Protein AF-A0A9N9LS53-F1 (afdb_monomer_lite)

Secondary structure (DSSP, 8-state):
--HHHHHHHHHHTTSS---SEEEEEETTEEEEEE--HHHHHHHHT-TTTS-SHHHHHHHHHHHTT--HHHHHHHHTTTT-TT-S-SHHHHHHHHHHHHTSTTHHHHHHHHHHHHHHHHHHHHHHHHHHHHHHHHHHHHHHHHHHEEEEETTSS--PPP-TT--TT-SSPPPSS---EEEEE--PPTT----------------------

Radius of gyration: 31.15 Å; chains: 1; bounding box: 64×54×80 Å

pLDDT: mean 70.72, std 16.08, range [28.3, 90.62]

InterPro domains:
  IPR036396 Cytochrome P450 superfamily [G3DSA:1.10.630.10] (1-126)
  IPR036396 Cytochrome P450 superfamily [G3DSA:1.10.630.10] (127-183)
  IPR053007 Cytochrome P450 monooxygenase involved in secondary metabolism [PTHR47582] (6-125)

Structure (mmCIF, N/CA/C/O backbone):
data_AF-A0A9N9LS53-F1
#
_entry.id   AF-A0A9N9LS53-F1
#
loop_
_atom_site.group_PDB
_atom_site.id
_atom_site.type_symbol
_atom_site.label_atom_id
_atom_site.label_alt_id
_atom_site.label_comp_id
_atom_site.label_asym_id
_atom_site.label_entity_id
_atom_site.label_seq_id
_atom_site.pdbx_PDB_ins_code
_atom_site.Cartn_x
_atom_site.Cartn_y
_atom_site.Cartn_z
_atom_site.occupancy
_atom_site.B_iso_or_equiv
_atom_site.auth_seq_id
_atom_site.auth_comp_id
_atom_site.auth_asym_id
_atom_site.auth_atom_id
_atom_site.pdbx_PDB_model_num
ATOM 1 N N . MET A 1 1 ? -20.752 -2.639 -8.602 1.00 35.50 1 MET A N 1
ATOM 2 C CA . MET A 1 1 ? -21.003 -4.083 -8.352 1.00 35.50 1 MET A CA 1
ATOM 3 C C . MET A 1 1 ? -20.306 -5.050 -9.346 1.00 35.50 1 MET A C 1
ATOM 5 O O . MET A 1 1 ? -20.708 -6.200 -9.441 1.00 35.50 1 MET A O 1
ATOM 9 N N . SER A 1 2 ? -19.230 -4.659 -10.061 1.00 34.84 2 SER A N 1
ATOM 10 C CA . SER A 1 2 ? -18.669 -5.455 -11.187 1.00 34.84 2 SER A CA 1
ATOM 11 C C . SER A 1 2 ? -17.264 -6.057 -10.965 1.00 34.84 2 SER A C 1
ATOM 13 O O . SER A 1 2 ? -16.766 -6.772 -11.836 1.00 34.84 2 SER A O 1
ATOM 15 N N . ILE A 1 3 ? -16.595 -5.786 -9.841 1.00 35.03 3 ILE A N 1
ATOM 16 C CA . ILE A 1 3 ? -15.172 -6.147 -9.667 1.00 35.03 3 ILE A CA 1
ATOM 17 C C . ILE A 1 3 ? -15.011 -7.568 -9.092 1.00 35.03 3 ILE A C 1
ATOM 19 O O . ILE A 1 3 ? -14.117 -8.306 -9.504 1.00 35.03 3 ILE A O 1
ATOM 23 N N . SER A 1 4 ? -15.940 -8.009 -8.234 1.00 31.17 4 SER A N 1
ATOM 24 C CA . SER A 1 4 ? -15.865 -9.322 -7.569 1.00 31.17 4 SER A CA 1
ATOM 25 C C . SER A 1 4 ? -16.103 -10.509 -8.526 1.00 31.17 4 SER A C 1
ATOM 27 O O . SER A 1 4 ? -15.433 -11.536 -8.437 1.00 31.17 4 SER A O 1
ATOM 29 N N . ARG A 1 5 ? -16.967 -10.350 -9.545 1.00 34.25 5 ARG A N 1
ATOM 30 C CA . ARG A 1 5 ? -17.232 -11.411 -10.543 1.00 34.25 5 ARG A CA 1
ATOM 31 C C . ARG A 1 5 ? -16.043 -11.695 -11.475 1.00 34.25 5 ARG A C 1
ATOM 33 O O . ARG A 1 5 ? -15.845 -12.847 -11.847 1.00 34.25 5 ARG A O 1
ATOM 40 N N . LYS A 1 6 ? -15.221 -10.691 -11.817 1.00 39.31 6 LYS A N 1
ATOM 41 C CA . LYS A 1 6 ? -14.055 -10.875 -12.710 1.00 39.31 6 LYS A CA 1
ATOM 42 C C . LYS A 1 6 ? -12.892 -11.598 -12.028 1.00 39.31 6 LYS A C 1
ATOM 44 O O . LYS A 1 6 ? -12.225 -12.407 -12.668 1.00 39.31 6 LYS A O 1
ATOM 49 N N . LYS A 1 7 ? -12.683 -11.359 -10.727 1.00 31.27 7 LYS A N 1
ATOM 50 C CA . LYS A 1 7 ? -11.628 -12.023 -9.940 1.00 31.27 7 LYS A CA 1
ATOM 51 C C . LYS A 1 7 ? -11.857 -13.542 -9.863 1.00 31.27 7 LYS A C 1
ATOM 53 O O . LYS A 1 7 ? -10.919 -14.308 -10.042 1.00 31.27 7 LYS A O 1
ATOM 58 N N . ASN A 1 8 ? -13.117 -13.968 -9.736 1.00 29.14 8 ASN A N 1
ATOM 59 C CA . ASN A 1 8 ? -13.493 -15.387 -9.686 1.00 29.14 8 ASN A CA 1
ATOM 60 C C . ASN A 1 8 ? -13.437 -16.115 -11.043 1.00 29.14 8 ASN A C 1
ATOM 62 O O . ASN A 1 8 ? -13.317 -17.337 -11.068 1.00 29.14 8 ASN A O 1
ATOM 66 N N . GLN A 1 9 ? -13.494 -15.402 -12.173 1.00 42.66 9 GLN A N 1
ATOM 67 C CA . GLN A 1 9 ? -13.427 -16.024 -13.504 1.00 42.66 9 GLN A CA 1
ATOM 68 C C . GLN A 1 9 ? -11.995 -16.422 -13.897 1.00 42.66 9 GLN A C 1
ATOM 70 O O . GLN A 1 9 ? -11.789 -17.458 -14.530 1.00 42.66 9 GLN A O 1
ATOM 75 N N . LEU A 1 10 ? -11.002 -15.629 -13.481 1.00 45.81 10 LEU A N 1
ATOM 76 C CA . LEU A 1 10 ? -9.586 -15.928 -13.714 1.00 45.81 10 LEU A CA 1
ATOM 77 C C . LEU A 1 10 ? -9.121 -17.142 -12.898 1.00 45.81 10 LEU A C 1
ATOM 79 O O . LEU A 1 10 ? -8.404 -17.984 -13.426 1.00 45.81 10 LEU A O 1
ATOM 83 N N . ILE A 1 11 ? -9.591 -17.273 -11.652 1.00 44.09 11 ILE A N 1
ATOM 84 C CA . ILE A 1 11 ? -9.227 -18.386 -10.761 1.00 44.09 11 ILE A CA 1
ATOM 85 C C . ILE A 1 11 ? -9.851 -19.706 -11.250 1.00 44.09 11 ILE A C 1
ATOM 87 O O . ILE A 1 11 ? -9.151 -20.704 -11.380 1.00 44.09 11 ILE A O 1
ATOM 91 N N . ARG A 1 12 ? -11.134 -19.703 -11.646 1.00 41.84 12 ARG A N 1
ATOM 92 C CA . ARG A 1 12 ? -11.830 -20.910 -12.146 1.00 41.84 12 ARG A CA 1
ATOM 93 C C . ARG A 1 12 ? -11.322 -21.436 -13.492 1.00 41.84 12 ARG A C 1
ATOM 95 O O . ARG A 1 12 ? -11.545 -22.595 -13.819 1.00 41.84 12 ARG A O 1
ATOM 102 N N . SER A 1 13 ? -10.643 -20.605 -14.282 1.00 47.94 13 SER A N 1
ATOM 103 C CA . SER A 1 13 ? -10.064 -21.036 -15.564 1.00 47.94 13 SER A CA 1
ATOM 104 C C . SER A 1 13 ? -8.748 -21.808 -15.387 1.00 47.94 13 SER A C 1
ATOM 106 O O . SER A 1 13 ? -8.296 -22.447 -16.329 1.00 47.94 13 SER A O 1
ATOM 108 N N . SER A 1 14 ? -8.147 -21.768 -14.191 1.00 48.00 14 SER A N 1
ATOM 109 C CA . SER A 1 14 ? -6.893 -22.460 -13.864 1.00 48.00 14 SER A CA 1
ATOM 110 C C . SER A 1 14 ? -7.083 -23.930 -13.469 1.00 48.00 14 SER A C 1
ATOM 112 O O . SER A 1 14 ? -6.113 -24.682 -13.478 1.00 48.00 14 SER A O 1
ATOM 114 N N . GLU A 1 15 ? -8.299 -24.349 -13.107 1.00 49.97 15 GLU A N 1
ATOM 115 C CA . GLU A 1 15 ? -8.590 -25.717 -12.639 1.00 49.97 15 GLU A CA 1
ATOM 116 C C . GLU A 1 15 ? -8.798 -26.720 -13.785 1.00 49.97 15 GLU A C 1
ATOM 118 O O . GLU A 1 15 ? -8.735 -27.930 -13.579 1.00 49.97 15 GLU A O 1
ATOM 123 N N . LYS A 1 16 ? -9.013 -26.244 -15.016 1.00 55.25 16 LYS A N 1
ATOM 124 C CA . LYS A 1 16 ? -9.133 -27.096 -16.204 1.00 55.25 16 LYS A CA 1
ATOM 125 C C . LYS A 1 16 ? -7.813 -27.063 -16.962 1.00 55.25 16 LYS A C 1
ATOM 127 O O . LYS A 1 16 ? -7.564 -26.081 -17.641 1.00 55.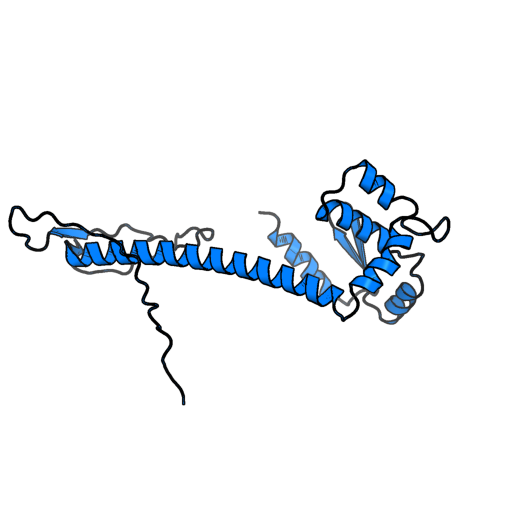25 16 LYS A O 1
ATOM 132 N N . ALA A 1 17 ? -7.005 -28.115 -16.799 1.00 57.62 17 ALA A N 1
ATOM 133 C CA . ALA A 1 17 ? -5.750 -28.422 -17.502 1.00 57.62 17 ALA A CA 1
ATOM 134 C C . ALA A 1 17 ? -4.879 -27.193 -17.872 1.00 57.62 17 ALA A C 1
ATOM 136 O O . ALA A 1 17 ? -5.198 -26.492 -18.833 1.00 57.62 17 ALA A O 1
ATOM 137 N N . PRO A 1 18 ? -3.751 -26.932 -17.180 1.00 62.75 18 PRO A N 1
ATOM 138 C CA . PRO A 1 18 ? -2.924 -25.762 -17.461 1.00 62.75 18 PRO A CA 1
ATOM 139 C C . PRO A 1 18 ? -2.457 -25.777 -18.921 1.00 62.75 18 PRO A C 1
ATOM 141 O O . PRO A 1 18 ? -1.620 -26.588 -19.319 1.00 62.75 18 PRO A O 1
ATOM 144 N N . LEU A 1 19 ? -3.022 -24.878 -19.731 1.00 72.94 19 LEU A N 1
ATOM 145 C CA . LEU A 1 19 ? -2.601 -24.705 -21.115 1.00 72.94 19 LEU A CA 1
ATOM 146 C C . LEU A 1 19 ? -1.116 -24.302 -21.132 1.00 72.94 19 LEU A C 1
ATOM 148 O O . LEU A 1 19 ? -0.692 -23.510 -20.280 1.00 72.94 19 LEU A O 1
ATOM 152 N N . PRO A 1 20 ? -0.319 -24.793 -22.101 1.00 79.31 20 PRO A N 1
ATOM 153 C CA . PRO A 1 20 ? 1.106 -24.470 -22.193 1.00 79.31 20 PRO A CA 1
ATOM 154 C C . PRO A 1 20 ? 1.391 -22.961 -22.220 1.00 79.31 20 PRO A C 1
ATOM 156 O O . PRO A 1 20 ? 2.399 -22.517 -21.663 1.00 79.31 20 PRO A O 1
ATOM 159 N N . ILE A 1 21 ? 0.487 -22.180 -22.827 1.00 81.81 21 ILE A N 1
ATOM 160 C CA . ILE A 1 21 ? 0.451 -20.715 -22.797 1.00 81.81 21 ILE A CA 1
ATOM 161 C C . ILE A 1 21 ? -1.000 -20.263 -22.584 1.00 81.81 21 ILE A C 1
ATOM 163 O O . ILE A 1 21 ? -1.893 -20.675 -23.322 1.00 81.81 21 ILE A O 1
ATOM 167 N N . SER A 1 22 ? -1.220 -19.369 -21.623 1.00 79.31 22 SER A N 1
ATOM 168 C CA . SER A 1 22 ? -2.513 -18.744 -21.325 1.00 79.31 22 SER A CA 1
ATOM 169 C C . SER A 1 22 ? -2.445 -17.233 -21.543 1.00 79.31 22 SER A C 1
ATOM 171 O O . SER A 1 22 ? -1.449 -16.603 -21.205 1.00 79.31 22 SER A O 1
ATOM 173 N N . THR A 1 23 ? -3.508 -16.613 -22.062 1.00 78.75 23 THR A N 1
ATOM 174 C CA . THR A 1 23 ? -3.546 -15.155 -22.288 1.00 78.75 23 THR A CA 1
ATOM 175 C C . THR A 1 23 ? -4.392 -14.454 -21.230 1.00 78.75 23 THR A C 1
ATOM 177 O O . THR A 1 23 ? -5.618 -14.573 -21.212 1.00 78.75 23 THR A O 1
ATOM 180 N N . LEU A 1 24 ? -3.748 -13.655 -20.386 1.00 71.50 24 LEU A N 1
ATOM 181 C CA . LEU A 1 2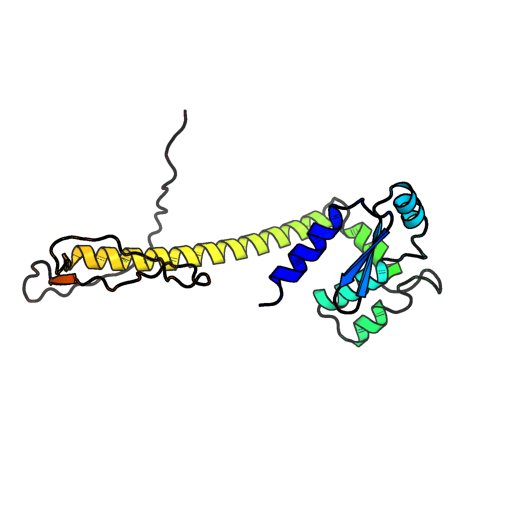4 ? -4.387 -12.753 -19.440 1.00 71.50 24 LEU A CA 1
ATOM 182 C C . LEU A 1 24 ? -4.642 -11.391 -20.101 1.00 71.50 24 LEU A C 1
ATOM 184 O O . LEU A 1 24 ? -3.722 -10.695 -20.527 1.00 71.50 24 LEU A O 1
ATOM 188 N N . HIS A 1 25 ? -5.908 -10.990 -20.161 1.00 66.94 25 HIS A N 1
ATOM 189 C CA . HIS A 1 25 ? -6.302 -9.682 -20.676 1.00 66.94 25 HIS A CA 1
ATOM 190 C C . HIS A 1 25 ? -6.358 -8.668 -19.528 1.00 66.94 25 HIS A C 1
ATOM 192 O O . HIS A 1 25 ? -7.166 -8.799 -18.610 1.00 66.94 25 HIS A O 1
ATOM 198 N N . ILE A 1 26 ? -5.506 -7.648 -19.594 1.00 63.06 26 ILE A N 1
ATOM 199 C CA . ILE A 1 26 ? -5.473 -6.498 -18.681 1.00 63.06 26 ILE A CA 1
ATOM 200 C C . ILE A 1 26 ? -5.954 -5.274 -19.488 1.00 63.06 26 ILE A C 1
ATOM 202 O O . ILE A 1 26 ? -5.754 -5.253 -20.703 1.00 63.06 26 ILE A O 1
ATOM 206 N N . PRO A 1 27 ? -6.609 -4.251 -18.902 1.00 59.91 27 PRO A N 1
ATOM 207 C CA . PRO A 1 27 ? -7.031 -3.071 -19.661 1.00 59.91 27 PRO A CA 1
ATOM 208 C C . PRO A 1 27 ? -5.908 -2.496 -20.546 1.00 59.91 27 PRO A C 1
ATOM 210 O O . PRO A 1 27 ? -4.853 -2.096 -20.057 1.00 59.91 27 PRO A O 1
ATOM 213 N N . GLY A 1 28 ? -6.125 -2.514 -21.866 1.00 61.53 28 GLY A N 1
ATOM 214 C CA . GLY A 1 28 ? -5.181 -2.028 -22.879 1.00 61.53 28 GLY A CA 1
ATOM 215 C C . GLY A 1 28 ? -3.989 -2.941 -23.209 1.00 61.53 28 GLY A C 1
ATOM 216 O O . GLY A 1 28 ? -3.153 -2.538 -24.016 1.00 61.53 28 GLY A O 1
ATOM 217 N N . LYS A 1 29 ? -3.862 -4.142 -22.616 1.00 54.00 29 LYS A N 1
ATOM 218 C CA . LYS A 1 29 ? -2.727 -5.058 -22.855 1.00 54.00 29 LYS A CA 1
ATOM 219 C C . LYS A 1 29 ? -3.106 -6.542 -22.768 1.00 54.00 29 LYS A C 1
ATOM 221 O O . LYS A 1 29 ? -3.972 -6.944 -21.997 1.00 54.00 29 LYS A O 1
ATOM 226 N N . LYS A 1 30 ? -2.383 -7.380 -23.511 1.00 68.50 30 LYS A N 1
ATOM 227 C CA . LYS A 1 30 ? -2.410 -8.843 -23.365 1.00 68.50 30 LYS A CA 1
ATOM 228 C C . LYS A 1 30 ? -1.115 -9.294 -22.696 1.00 68.50 30 LYS A C 1
ATOM 230 O O . LYS A 1 30 ? -0.039 -8.878 -23.116 1.00 68.50 30 LYS A O 1
ATOM 235 N N . VAL A 1 31 ? -1.223 -10.109 -21.656 1.00 71.06 31 VAL A N 1
ATOM 236 C CA . VAL A 1 31 ? -0.099 -10.745 -20.961 1.00 71.06 31 VAL A CA 1
ATOM 237 C C . VAL A 1 31 ? -0.176 -12.240 -21.236 1.00 71.06 31 VAL A C 1
ATOM 239 O O . VAL A 1 31 ? -1.208 -12.852 -20.986 1.00 71.06 31 VAL A O 1
ATOM 242 N N . TYR A 1 32 ? 0.896 -12.830 -21.753 1.00 79.44 32 TYR A N 1
ATOM 243 C CA . TYR A 1 32 ? 0.972 -14.270 -21.997 1.00 79.44 32 TYR A CA 1
ATOM 244 C C . TYR A 1 32 ? 1.673 -14.943 -20.813 1.00 79.44 32 TYR A C 1
ATOM 246 O O . TYR A 1 32 ? 2.796 -14.586 -20.470 1.00 79.44 32 TYR A O 1
ATOM 254 N N . VAL A 1 33 ? 0.996 -15.892 -20.173 1.00 79.31 33 VAL A N 1
ATOM 255 C CA . VAL A 1 33 ? 1.493 -16.695 -19.052 1.00 79.31 33 VAL A CA 1
ATOM 256 C C . VAL A 1 33 ? 1.920 -18.048 -19.603 1.00 79.31 33 VAL A C 1
ATOM 258 O O . VAL A 1 33 ? 1.094 -18.782 -20.139 1.00 79.31 33 VAL A O 1
ATOM 261 N N . VAL A 1 34 ? 3.208 -18.369 -19.504 1.00 81.06 34 VAL A N 1
ATOM 262 C CA . VAL A 1 34 ? 3.778 -19.624 -20.009 1.00 81.06 34 VAL A CA 1
ATOM 263 C C . VAL A 1 34 ? 3.896 -20.609 -18.849 1.00 81.06 34 VAL A C 1
ATOM 265 O O . VAL A 1 34 ? 4.656 -20.360 -17.919 1.00 81.06 34 VAL A O 1
ATOM 268 N N . ASN A 1 35 ? 3.157 -21.718 -18.909 1.00 80.56 35 ASN A N 1
ATOM 269 C CA . ASN A 1 35 ? 3.099 -22.717 -17.831 1.00 80.56 35 ASN A CA 1
ATOM 270 C C . ASN A 1 35 ? 3.878 -24.005 -18.152 1.00 80.56 35 ASN A C 1
ATOM 272 O O . ASN A 1 35 ? 4.039 -24.860 -17.287 1.00 80.56 35 ASN A O 1
ATOM 276 N N . SER A 1 36 ? 4.362 -24.168 -19.390 1.00 83.62 36 SER A N 1
ATOM 277 C CA . SER A 1 36 ? 5.132 -25.349 -19.805 1.00 83.62 36 SER A CA 1
ATOM 278 C C . SER A 1 36 ? 6.643 -25.153 -19.592 1.00 83.62 36 SER A C 1
ATOM 280 O O . SER A 1 36 ? 7.207 -24.225 -20.179 1.00 83.62 36 SER A O 1
ATOM 282 N N . PRO A 1 37 ? 7.340 -26.044 -18.855 1.00 81.62 37 PRO A N 1
ATOM 283 C CA . PRO A 1 37 ? 8.788 -25.957 -18.633 1.00 81.62 37 PRO A CA 1
ATOM 284 C C . PRO A 1 37 ? 9.624 -25.864 -19.917 1.00 81.62 37 PRO A C 1
ATOM 286 O O . PRO A 1 37 ? 10.602 -25.119 -19.970 1.00 81.62 37 PRO A O 1
ATOM 289 N N . HIS A 1 38 ? 9.233 -26.578 -20.976 1.00 80.00 38 HIS A N 1
ATOM 290 C CA . HIS A 1 38 ? 9.960 -26.575 -22.250 1.00 80.00 38 HIS A CA 1
ATOM 291 C C . HIS A 1 38 ? 9.804 -25.238 -22.990 1.00 80.00 38 HIS A C 1
ATOM 293 O O . HIS A 1 38 ? 10.761 -24.734 -23.577 1.00 80.00 38 HIS A O 1
ATOM 299 N N . LEU A 1 39 ? 8.624 -24.614 -22.895 1.00 83.44 39 LEU A N 1
ATOM 300 C CA . LEU A 1 39 ? 8.374 -23.285 -23.456 1.00 83.44 39 LEU A CA 1
ATOM 301 C C . LEU A 1 39 ? 9.020 -22.174 -22.626 1.00 83.44 39 LEU A C 1
ATOM 303 O O . LEU A 1 39 ? 9.531 -21.223 -23.207 1.00 83.44 39 LEU A O 1
ATOM 307 N N . ILE A 1 40 ? 9.058 -22.299 -21.295 1.00 80.69 40 ILE A N 1
ATOM 308 C CA . ILE A 1 40 ? 9.749 -21.341 -20.416 1.00 80.69 40 ILE A CA 1
ATOM 309 C C . ILE A 1 40 ? 11.223 -21.236 -20.819 1.00 80.69 40 ILE A C 1
ATOM 311 O O . ILE A 1 40 ? 11.722 -20.131 -21.025 1.00 80.69 40 ILE A O 1
ATOM 315 N N . GLN A 1 41 ? 11.903 -22.371 -21.012 1.00 80.88 41 GLN A N 1
ATOM 316 C CA . GLN A 1 41 ? 13.300 -22.370 -21.450 1.00 80.88 41 GLN A CA 1
ATOM 317 C C . GLN A 1 41 ? 13.475 -21.781 -22.856 1.00 80.88 41 GLN A C 1
ATOM 319 O O . GLN A 1 41 ? 14.430 -21.042 -23.093 1.00 80.88 41 GLN A O 1
ATOM 324 N N . ALA A 1 42 ? 12.567 -22.080 -23.790 1.00 82.06 42 ALA A N 1
ATOM 325 C CA . ALA A 1 42 ? 12.609 -21.520 -25.142 1.00 82.06 42 ALA A CA 1
ATOM 326 C C . ALA A 1 42 ? 12.424 -19.991 -25.141 1.00 82.06 42 ALA A C 1
ATOM 328 O O . ALA A 1 42 ? 13.168 -19.277 -25.811 1.00 82.06 42 ALA A O 1
ATOM 329 N N . VAL A 1 43 ? 11.487 -19.487 -24.333 1.00 79.44 43 VAL A N 1
ATOM 330 C CA . VAL A 1 43 ? 11.209 -18.056 -24.151 1.00 79.44 43 VAL A CA 1
ATOM 331 C C . VAL A 1 43 ? 12.386 -17.337 -23.490 1.00 79.44 43 VAL A C 1
ATOM 333 O O . VAL A 1 43 ? 12.826 -16.300 -23.982 1.00 79.44 43 VA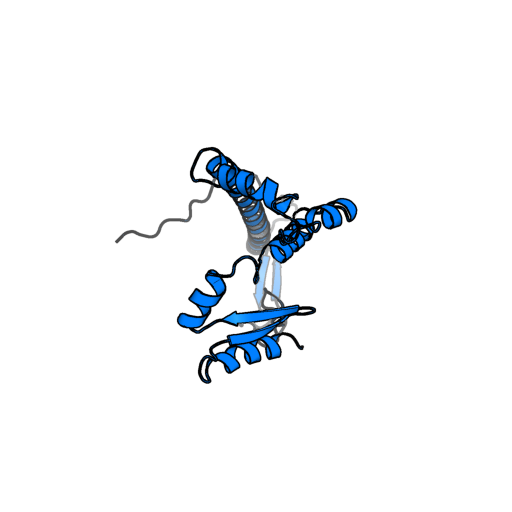L A O 1
ATOM 336 N N . GLN A 1 44 ? 12.952 -17.903 -22.421 1.00 74.81 44 GLN A N 1
ATOM 337 C CA . GLN A 1 44 ? 14.104 -17.320 -21.722 1.00 74.81 44 GLN A CA 1
ATOM 338 C C . GLN A 1 44 ? 15.349 -17.207 -22.612 1.00 74.81 44 GLN A C 1
ATOM 340 O O . GLN A 1 44 ? 16.126 -16.266 -22.462 1.00 74.81 44 GLN A O 1
ATOM 345 N N . LYS A 1 45 ? 15.529 -18.129 -23.566 1.00 78.44 45 LYS A N 1
ATOM 346 C CA . LYS A 1 45 ? 16.635 -18.101 -24.538 1.00 78.44 45 LYS A CA 1
ATOM 347 C C . LYS A 1 45 ? 16.480 -17.023 -25.619 1.00 78.44 45 LYS A C 1
ATOM 349 O O . LYS A 1 45 ? 17.434 -16.781 -26.356 1.00 78.44 45 LYS A O 1
ATOM 354 N N . GLN A 1 46 ? 15.331 -16.347 -25.709 1.00 72.62 46 GLN A N 1
ATOM 355 C CA . GLN A 1 46 ? 15.067 -15.286 -26.690 1.00 72.62 46 GLN A CA 1
ATOM 356 C C . GLN A 1 46 ? 14.802 -13.907 -26.043 1.00 72.62 46 GLN A C 1
ATOM 358 O O . GLN A 1 46 ? 13.791 -13.261 -26.337 1.00 72.62 46 GLN A O 1
ATOM 363 N N . PRO A 1 47 ? 15.725 -13.374 -25.218 1.00 63.00 47 PRO A N 1
ATOM 364 C CA . PRO A 1 47 ? 15.507 -12.130 -24.468 1.00 63.00 47 PRO A CA 1
ATOM 365 C C . PRO A 1 47 ? 15.379 -10.880 -25.356 1.00 63.00 47 PRO A C 1
ATOM 367 O O . PRO A 1 47 ? 14.870 -9.855 -24.913 1.00 63.00 47 PRO A O 1
ATOM 370 N N . LYS A 1 48 ? 15.836 -10.951 -26.615 1.00 62.91 48 LYS A N 1
ATOM 371 C CA . LYS A 1 48 ? 15.702 -9.864 -27.600 1.00 62.91 48 LYS A CA 1
ATOM 372 C C . LYS A 1 48 ? 14.330 -9.844 -28.283 1.00 62.91 48 LYS A C 1
ATOM 374 O O . LYS A 1 48 ? 13.848 -8.771 -28.624 1.00 62.91 48 LYS A O 1
ATOM 379 N N . ALA A 1 49 ? 13.703 -11.009 -28.467 1.00 61.75 49 ALA A N 1
ATOM 380 C CA . ALA A 1 49 ? 12.366 -11.119 -29.056 1.00 61.75 49 ALA A CA 1
ATOM 381 C C . ALA A 1 49 ? 11.261 -10.841 -28.019 1.00 61.75 49 ALA A C 1
ATOM 383 O O . ALA A 1 49 ? 10.205 -10.314 -28.357 1.00 61.75 49 ALA A O 1
ATOM 384 N N . LEU A 1 50 ? 11.523 -11.158 -26.746 1.00 62.50 50 LEU A N 1
ATOM 385 C CA . LEU A 1 50 ? 10.615 -10.982 -25.609 1.00 62.50 50 LEU A CA 1
ATOM 386 C C . LEU A 1 50 ? 11.272 -10.065 -24.563 1.00 62.50 50 LEU A C 1
ATOM 388 O O . LEU A 1 50 ? 11.678 -10.498 -23.487 1.00 62.50 50 LEU A O 1
ATOM 392 N N . SER A 1 51 ? 11.432 -8.787 -24.915 1.00 62.81 51 SER A N 1
ATOM 393 C CA . SER A 1 51 ? 12.078 -7.783 -24.061 1.00 62.81 51 SER A CA 1
ATOM 394 C C . SER A 1 51 ? 11.125 -7.252 -22.984 1.00 62.81 51 SER A C 1
ATOM 396 O O . SER A 1 51 ? 10.034 -6.764 -23.283 1.00 62.81 51 SER A O 1
ATOM 398 N N . PHE A 1 52 ? 11.564 -7.277 -21.724 1.00 69.06 52 PHE A N 1
ATOM 399 C CA . PHE A 1 52 ? 10.860 -6.656 -20.592 1.00 69.06 52 PHE A CA 1
ATOM 400 C C . PHE A 1 52 ? 11.112 -5.143 -20.480 1.00 69.06 52 PHE A C 1
ATOM 402 O O . PHE A 1 52 ? 10.363 -4.433 -19.805 1.00 69.06 52 PHE A O 1
ATOM 409 N N . ARG A 1 53 ? 12.109 -4.621 -21.206 1.00 72.31 53 ARG A N 1
ATOM 410 C CA . ARG A 1 53 ? 12.554 -3.223 -21.118 1.00 72.31 53 ARG A CA 1
ATOM 411 C C . ARG A 1 53 ? 11.451 -2.193 -21.419 1.00 72.31 53 ARG A C 1
ATOM 413 O O . ARG A 1 53 ? 11.382 -1.201 -20.701 1.00 72.31 53 ARG A O 1
ATOM 420 N N . PRO A 1 54 ? 10.530 -2.388 -22.390 1.00 75.62 54 PRO A N 1
ATOM 421 C CA . PRO A 1 54 ? 9.426 -1.446 -22.615 1.00 75.62 54 PRO A CA 1
ATOM 422 C C . PRO A 1 54 ? 8.437 -1.369 -21.450 1.00 75.62 54 PRO A C 1
ATOM 424 O O . PRO A 1 54 ? 7.779 -0.346 -21.253 1.00 75.62 54 PRO A O 1
ATOM 427 N N . ILE A 1 55 ? 8.279 -2.462 -20.699 1.00 78.00 55 ILE A N 1
ATOM 428 C CA . ILE A 1 55 ? 7.417 -2.496 -19.514 1.00 78.00 55 ILE A CA 1
ATOM 429 C C . ILE A 1 55 ? 8.105 -1.740 -18.381 1.00 78.00 55 ILE A C 1
ATOM 431 O O . ILE A 1 55 ? 7.480 -0.858 -17.794 1.00 78.00 55 ILE A O 1
ATOM 435 N N . GLU A 1 56 ? 9.384 -2.029 -18.138 1.00 72.00 56 GLU A N 1
ATOM 436 C CA . GLU A 1 56 ? 10.221 -1.321 -17.164 1.00 72.00 56 GLU A CA 1
ATOM 437 C C . GLU A 1 56 ? 10.247 0.187 -17.449 1.00 72.00 56 GLU A C 1
ATOM 439 O O . GLU A 1 56 ? 9.896 0.973 -16.577 1.00 72.00 56 GLU A O 1
ATOM 444 N N . ALA A 1 57 ? 10.509 0.596 -18.694 1.00 77.19 57 ALA A N 1
ATOM 445 C CA . ALA A 1 57 ? 10.483 1.991 -19.136 1.00 77.19 57 ALA A CA 1
ATOM 446 C C . ALA A 1 57 ? 9.143 2.692 -18.850 1.00 77.19 57 ALA A C 1
ATOM 448 O O . ALA A 1 57 ? 9.106 3.828 -18.368 1.00 77.19 57 ALA A O 1
ATOM 449 N N . LYS A 1 58 ? 8.019 2.009 -19.117 1.00 76.81 58 LYS A N 1
ATOM 450 C CA . LYS A 1 58 ? 6.674 2.523 -18.806 1.00 76.81 58 LYS A CA 1
ATOM 451 C C . LYS A 1 58 ? 6.461 2.684 -17.304 1.00 76.81 58 LYS A C 1
ATOM 453 O O . LYS A 1 58 ? 5.889 3.689 -16.887 1.00 76.81 58 LYS A O 1
ATOM 458 N N . LEU A 1 59 ? 6.899 1.709 -16.509 1.00 76.56 59 LEU A N 1
ATOM 459 C CA . LEU A 1 59 ? 6.786 1.753 -15.053 1.00 76.56 59 LEU A C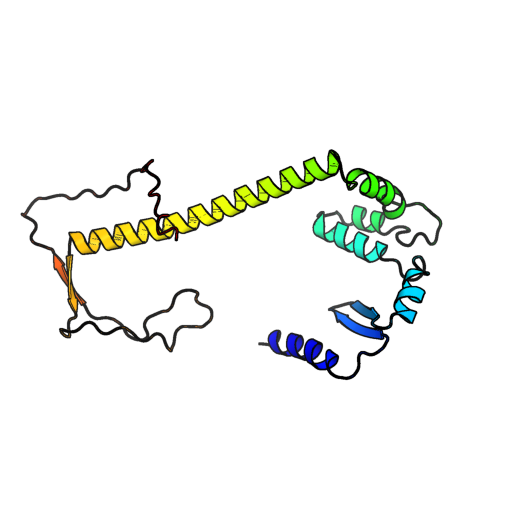A 1
ATOM 460 C C . LEU A 1 59 ? 7.652 2.864 -14.461 1.00 76.56 59 LEU A C 1
ATOM 462 O O . LEU A 1 59 ? 7.142 3.637 -13.658 1.00 76.56 59 LEU A O 1
ATOM 466 N N . SER A 1 60 ? 8.897 3.025 -14.910 1.00 74.19 60 SER A N 1
ATOM 467 C CA . SER A 1 60 ? 9.765 4.134 -14.497 1.00 74.19 60 SER A CA 1
ATOM 468 C C . SER A 1 60 ? 9.112 5.491 -14.766 1.00 74.19 60 SER A C 1
ATOM 470 O O . SER A 1 60 ? 9.124 6.365 -13.905 1.00 74.19 60 SER A O 1
ATOM 472 N N . GLY A 1 61 ? 8.452 5.660 -15.916 1.00 75.44 61 GLY A N 1
ATOM 473 C CA . GLY A 1 61 ? 7.707 6.883 -16.226 1.00 75.44 61 GLY A CA 1
ATOM 474 C C . GLY A 1 61 ? 6.532 7.175 -15.286 1.00 75.44 61 GLY A C 1
ATOM 475 O O . GLY A 1 61 ? 6.225 8.348 -15.051 1.00 75.44 61 GLY A O 1
ATOM 476 N N . ALA A 1 62 ? 5.878 6.135 -14.766 1.00 72.50 62 ALA A N 1
ATOM 477 C CA . ALA A 1 62 ? 4.744 6.254 -13.854 1.00 72.50 62 ALA A CA 1
ATOM 478 C C . ALA A 1 62 ? 5.187 6.454 -12.397 1.00 72.50 62 ALA A C 1
ATOM 480 O O . ALA A 1 62 ? 4.663 7.331 -11.720 1.00 72.50 62 ALA A O 1
ATOM 481 N N . VAL A 1 63 ? 6.165 5.670 -11.935 1.00 74.00 63 VAL A N 1
ATOM 482 C CA . VAL A 1 63 ? 6.648 5.677 -10.546 1.00 74.00 63 VAL A CA 1
ATOM 483 C C . VAL A 1 63 ? 7.508 6.904 -10.261 1.00 74.00 63 VAL A C 1
ATOM 485 O O . VAL A 1 63 ? 7.359 7.525 -9.216 1.00 74.00 63 VAL A O 1
ATOM 488 N N . CYS A 1 64 ? 8.384 7.290 -11.190 1.00 76.56 64 CYS A N 1
ATOM 489 C CA . CYS A 1 64 ? 9.329 8.387 -10.976 1.00 76.56 64 CYS A CA 1
ATOM 490 C C . CYS A 1 64 ? 8.777 9.764 -11.390 1.00 76.56 64 CYS A C 1
ATOM 492 O O . CYS A 1 64 ? 9.527 10.734 -11.387 1.00 76.56 64 CYS A O 1
ATOM 494 N N . GLY A 1 65 ? 7.501 9.866 -11.792 1.00 78.62 65 GLY A N 1
ATOM 495 C CA . GLY A 1 65 ? 6.878 11.149 -12.149 1.00 78.62 65 GLY A CA 1
ATOM 496 C C . GLY A 1 65 ? 7.520 11.858 -13.350 1.00 78.62 65 GLY A C 1
ATOM 497 O O . GLY A 1 65 ? 7.593 13.083 -13.385 1.00 78.62 65 GLY A O 1
ATOM 498 N N . LEU A 1 66 ? 8.023 11.104 -14.331 1.00 81.38 66 LEU A N 1
ATOM 499 C CA . LEU A 1 66 ? 8.813 11.670 -15.429 1.00 81.38 66 LEU A CA 1
ATOM 500 C C . LEU A 1 66 ? 7.973 12.538 -16.378 1.00 81.38 66 LEU A C 1
ATOM 502 O O . LEU A 1 66 ? 6.842 12.180 -16.719 1.00 81.38 66 LEU A O 1
ATOM 506 N N . SER A 1 67 ? 8.566 13.631 -16.872 1.00 87.38 67 SER A N 1
ATOM 507 C CA . SER A 1 67 ? 7.970 14.479 -17.914 1.00 87.38 67 SER A CA 1
ATOM 508 C C . SER A 1 67 ? 7.775 13.712 -19.226 1.00 87.38 67 SER A C 1
ATOM 510 O O . SER A 1 67 ? 8.451 12.713 -19.483 1.00 87.38 67 SER A O 1
ATOM 512 N N . GLN A 1 68 ? 6.882 14.192 -20.098 1.00 84.88 68 GLN A N 1
ATOM 513 C CA . GLN A 1 68 ? 6.621 13.531 -21.382 1.00 84.88 68 GLN A CA 1
ATOM 514 C C . GLN A 1 68 ? 7.897 13.404 -22.231 1.00 84.88 68 GLN A C 1
ATOM 516 O O . GLN A 1 68 ? 8.215 12.316 -22.700 1.00 84.88 68 GLN A O 1
ATOM 521 N N . LYS A 1 69 ? 8.706 14.471 -22.292 1.00 88.25 69 LYS A N 1
ATOM 522 C CA . LYS A 1 69 ? 10.006 14.475 -22.982 1.00 88.25 69 LYS A CA 1
ATOM 523 C C . LYS A 1 69 ? 10.967 13.408 -22.437 1.00 88.25 69 LYS A C 1
ATOM 525 O O . LYS A 1 69 ? 11.666 12.762 -23.211 1.00 88.25 69 LYS A O 1
ATOM 530 N N . ALA A 1 70 ? 11.000 13.204 -21.118 1.00 83.62 70 ALA A N 1
ATOM 531 C CA . ALA A 1 70 ? 11.835 12.176 -20.494 1.00 83.62 70 ALA A CA 1
ATOM 532 C C . ALA A 1 70 ? 11.320 10.755 -20.783 1.00 83.62 70 ALA A C 1
ATOM 534 O O . ALA A 1 70 ? 12.117 9.848 -21.017 1.00 83.62 70 ALA A O 1
ATOM 535 N N . ARG A 1 71 ? 9.997 10.556 -20.826 1.00 85.12 71 ARG A N 1
ATOM 536 C CA . ARG A 1 71 ? 9.380 9.269 -21.193 1.00 85.12 71 ARG A CA 1
ATOM 537 C C . ARG A 1 71 ? 9.695 8.877 -22.633 1.00 85.12 71 ARG A C 1
ATOM 539 O O . ARG A 1 71 ? 10.063 7.729 -22.877 1.00 85.12 71 ARG A O 1
ATOM 546 N N . ASP A 1 72 ? 9.596 9.827 -23.557 1.00 88.25 72 ASP A N 1
ATOM 547 C CA . ASP A 1 72 ? 9.888 9.597 -24.974 1.00 88.25 72 ASP A CA 1
ATOM 548 C C . ASP A 1 72 ? 11.370 9.238 -25.175 1.00 88.25 72 ASP A C 1
ATOM 550 O O . ASP A 1 72 ? 11.702 8.338 -25.947 1.00 88.25 72 ASP A O 1
ATOM 554 N N . LEU A 1 73 ? 12.263 9.876 -24.409 1.00 85.94 73 LEU A N 1
ATOM 555 C CA . LEU A 1 73 ? 13.694 9.583 -24.437 1.00 85.94 73 LEU A CA 1
ATOM 556 C C . LEU A 1 73 ? 14.025 8.189 -23.878 1.00 85.94 73 LEU A C 1
ATOM 558 O O . LEU A 1 73 ? 14.827 7.477 -24.476 1.00 85.94 73 LEU A O 1
ATOM 562 N N . ILE A 1 74 ? 13.393 7.772 -22.775 1.00 85.25 74 ILE A N 1
ATOM 563 C CA . ILE A 1 74 ? 13.582 6.428 -22.195 1.00 85.25 74 ILE A CA 1
ATOM 564 C C . ILE A 1 74 ? 13.057 5.335 -23.134 1.00 85.25 74 ILE A C 1
ATOM 566 O O . ILE A 1 74 ? 13.609 4.238 -23.176 1.00 85.25 74 ILE A O 1
ATOM 570 N N . MET A 1 75 ? 12.009 5.624 -23.907 1.00 85.50 75 MET A N 1
ATOM 571 C CA . MET A 1 75 ? 11.464 4.685 -24.890 1.00 85.50 75 MET A CA 1
ATOM 572 C C . MET A 1 75 ? 12.312 4.551 -26.159 1.00 85.50 75 MET A C 1
ATOM 574 O O . MET A 1 75 ? 12.148 3.580 -26.904 1.00 85.50 75 MET A O 1
ATOM 578 N N . LYS A 1 76 ? 13.232 5.484 -26.417 1.00 88.25 76 LYS A N 1
ATOM 579 C CA . LYS A 1 76 ? 14.092 5.454 -27.602 1.00 88.25 76 LYS A CA 1
ATOM 580 C C . LYS A 1 76 ? 15.046 4.255 -27.548 1.00 88.25 76 LYS A C 1
ATOM 582 O O . LYS A 1 76 ? 15.799 4.102 -26.592 1.00 88.25 76 LYS A O 1
ATOM 587 N N . ASN A 1 77 ? 15.005 3.409 -28.583 1.00 85.06 77 ASN A N 1
ATOM 588 C CA . ASN A 1 77 ? 15.775 2.159 -28.685 1.00 85.06 77 ASN A CA 1
ATOM 589 C C . ASN A 1 77 ? 15.658 1.242 -27.444 1.00 85.06 77 ASN A C 1
ATOM 591 O O . ASN A 1 77 ? 16.567 0.482 -27.119 1.00 85.06 77 ASN A O 1
ATOM 595 N N . VAL A 1 78 ? 14.520 1.267 -26.738 1.00 81.06 78 VAL A N 1
ATOM 596 C CA . VAL A 1 78 ? 14.324 0.491 -25.498 1.00 81.06 78 VAL A CA 1
ATOM 597 C C . VAL A 1 78 ? 14.506 -1.023 -25.699 1.00 81.06 78 VAL A C 1
ATOM 599 O O . VAL A 1 78 ? 14.942 -1.729 -24.791 1.00 81.06 78 VAL A O 1
ATOM 602 N N . ASN A 1 79 ? 14.232 -1.531 -26.904 1.00 76.94 79 ASN A N 1
ATOM 603 C CA . ASN A 1 79 ? 14.423 -2.938 -27.261 1.00 76.94 79 ASN A CA 1
ATOM 604 C C . ASN A 1 79 ? 15.857 -3.280 -27.695 1.00 76.94 79 ASN A C 1
ATOM 606 O O . ASN A 1 79 ? 16.182 -4.460 -27.799 1.00 76.94 79 ASN A O 1
ATOM 610 N N . GLY A 1 80 ? 16.717 -2.284 -27.930 1.00 75.44 80 GLY A N 1
ATOM 611 C CA . GLY A 1 80 ? 18.074 -2.488 -28.442 1.00 75.44 80 GLY A CA 1
ATOM 612 C C . GLY A 1 80 ? 18.116 -3.043 -29.869 1.00 75.44 80 GLY A C 1
ATOM 613 O O . GLY A 1 80 ? 19.073 -3.735 -30.218 1.00 75.44 80 GLY A O 1
ATOM 614 N N . THR A 1 81 ? 17.072 -2.802 -30.671 1.00 76.88 81 THR A N 1
ATOM 615 C CA . THR A 1 81 ? 16.990 -3.250 -32.074 1.00 76.88 81 THR A CA 1
ATOM 616 C C . THR A 1 81 ? 18.002 -2.532 -32.957 1.00 76.88 81 THR A C 1
ATOM 618 O O . THR A 1 81 ? 18.519 -3.136 -33.890 1.00 76.88 81 THR A O 1
ATOM 621 N N . ASP A 1 82 ? 18.352 -1.296 -32.601 1.00 82.12 82 ASP A N 1
ATOM 622 C CA . ASP A 1 82 ? 19.221 -0.427 -33.399 1.00 82.12 82 ASP A CA 1
ATOM 623 C C . ASP A 1 82 ? 20.666 -0.418 -32.863 1.00 82.12 82 ASP A C 1
ATOM 625 O O . ASP A 1 82 ? 21.433 0.512 -33.108 1.00 82.12 82 ASP A O 1
ATOM 629 N N . GLY A 1 83 ? 21.039 -1.441 -32.084 1.00 79.44 83 GLY A N 1
ATOM 630 C CA . GLY A 1 83 ? 22.330 -1.555 -31.402 1.00 79.44 83 GLY A CA 1
ATOM 631 C C . GLY A 1 83 ? 22.242 -1.348 -29.885 1.00 79.44 83 GLY A C 1
ATOM 632 O O . GLY A 1 83 ? 21.179 -1.079 -29.325 1.00 79.44 83 GLY A O 1
ATOM 633 N N . ASN A 1 84 ? 23.377 -1.507 -29.196 1.00 78.19 84 ASN A N 1
ATOM 634 C CA . ASN A 1 84 ? 23.455 -1.462 -27.732 1.00 78.19 84 ASN A CA 1
ATOM 635 C C . ASN A 1 84 ? 23.681 -0.033 -27.201 1.00 78.19 84 ASN A C 1
ATOM 637 O O . ASN A 1 84 ? 24.729 0.259 -26.632 1.00 78.19 84 ASN A O 1
ATOM 641 N N . TRP A 1 85 ? 22.708 0.850 -27.418 1.00 82.50 85 TRP A N 1
ATOM 642 C CA . TRP A 1 85 ? 22.726 2.242 -26.951 1.00 82.50 85 TRP A CA 1
ATOM 643 C C . TRP A 1 85 ? 21.342 2.672 -26.460 1.00 82.50 85 TRP A C 1
ATOM 645 O O . TRP A 1 85 ? 20.335 2.046 -26.797 1.00 82.50 85 TRP A O 1
ATOM 655 N N . GLY A 1 86 ? 21.283 3.754 -25.686 1.00 83.31 86 GLY A N 1
ATOM 656 C CA . GLY A 1 86 ? 20.039 4.293 -25.148 1.00 83.31 86 GLY A CA 1
ATOM 657 C C . GLY A 1 86 ? 19.915 4.076 -23.646 1.00 83.31 86 GLY A C 1
ATOM 658 O O . GLY A 1 86 ? 20.587 3.232 -23.052 1.00 83.31 86 GLY A O 1
ATOM 659 N N . ILE A 1 87 ? 19.011 4.838 -23.030 1.00 82.44 87 ILE A N 1
ATOM 660 C CA . ILE A 1 87 ? 18.952 4.987 -21.571 1.00 82.44 87 ILE A CA 1
ATOM 661 C C . ILE A 1 87 ? 18.806 3.636 -20.864 1.00 82.44 87 ILE A C 1
ATOM 663 O O . ILE A 1 87 ? 19.507 3.372 -19.893 1.00 82.44 87 ILE A O 1
ATOM 667 N N . SER A 1 88 ? 17.942 2.746 -21.356 1.00 76.06 88 SER A N 1
ATOM 668 C CA . SER A 1 88 ? 17.770 1.424 -20.745 1.00 76.06 88 SER A CA 1
ATOM 669 C C . SER A 1 88 ? 19.011 0.534 -20.869 1.00 76.06 88 SER A C 1
ATOM 671 O O . SER A 1 88 ? 19.265 -0.262 -19.972 1.00 76.06 88 SER A O 1
ATOM 673 N N . ALA A 1 89 ? 19.783 0.643 -21.953 1.00 77.56 89 ALA A N 1
ATOM 674 C CA . ALA A 1 89 ? 21.007 -0.138 -22.139 1.00 77.56 89 ALA A CA 1
ATOM 675 C C . ALA A 1 89 ? 22.167 0.400 -21.281 1.00 77.56 89 ALA A C 1
ATOM 677 O O . ALA A 1 89 ? 22.955 -0.385 -20.760 1.00 77.56 89 ALA A O 1
ATOM 678 N N . GLU A 1 90 ? 22.235 1.720 -21.099 1.00 81.62 90 GLU A N 1
ATOM 679 C CA . GLU A 1 90 ? 23.288 2.415 -20.347 1.00 81.62 90 GLU A CA 1
ATOM 680 C C . GLU A 1 90 ? 23.057 2.398 -18.831 1.00 81.62 90 GLU A C 1
ATOM 682 O O . GLU A 1 90 ? 23.999 2.228 -18.060 1.00 81.62 90 GLU A O 1
ATOM 687 N N . LEU A 1 91 ? 21.804 2.526 -18.382 1.00 76.50 91 LEU A N 1
ATOM 688 C CA . LEU A 1 91 ? 21.473 2.528 -16.956 1.00 76.50 91 LEU A CA 1
ATOM 689 C C . LEU A 1 91 ? 21.457 1.128 -16.340 1.00 76.50 91 LEU A C 1
ATOM 691 O O . LEU A 1 91 ? 21.687 0.988 -15.142 1.00 76.50 91 LEU A O 1
ATOM 695 N N . TYR A 1 92 ? 21.186 0.082 -17.124 1.00 74.62 92 TYR A N 1
ATOM 696 C CA . TYR A 1 92 ? 21.071 -1.276 -16.590 1.00 74.62 92 TYR A CA 1
ATOM 697 C C . TYR A 1 92 ? 22.358 -1.773 -15.894 1.00 74.62 92 TYR A C 1
ATOM 699 O O . TYR A 1 92 ? 22.256 -2.288 -14.778 1.00 74.62 92 TYR A O 1
ATOM 707 N N . PRO A 1 93 ? 23.573 -1.581 -16.453 1.00 78.94 93 PRO A N 1
ATOM 708 C CA . PRO A 1 93 ? 24.824 -1.867 -15.748 1.00 78.94 93 PRO A CA 1
ATOM 709 C C . PRO A 1 93 ? 24.996 -1.057 -14.458 1.00 78.94 93 PRO A C 1
ATOM 711 O O . PRO A 1 93 ? 25.447 -1.607 -13.456 1.00 78.94 93 PRO A O 1
ATOM 714 N N . LEU A 1 94 ? 24.600 0.221 -14.464 1.00 77.31 94 LEU A N 1
ATOM 715 C CA . LEU A 1 94 ? 24.724 1.111 -13.306 1.00 77.31 94 LEU A CA 1
ATOM 716 C C . LEU A 1 94 ? 23.807 0.671 -12.161 1.00 77.31 94 LEU A C 1
ATOM 718 O O . LEU A 1 94 ? 24.265 0.508 -11.032 1.00 77.31 94 LEU A O 1
ATOM 722 N N . PHE A 1 95 ? 22.535 0.389 -12.454 1.00 76.69 95 PHE A N 1
ATOM 723 C CA . PHE A 1 95 ? 21.604 -0.140 -11.459 1.00 76.69 95 PHE A CA 1
ATOM 724 C C . PHE A 1 95 ? 22.043 -1.498 -10.940 1.00 76.69 95 PHE A C 1
ATOM 726 O O . PHE A 1 95 ? 21.992 -1.739 -9.736 1.00 76.69 95 PHE A O 1
ATOM 733 N N . LYS A 1 96 ? 22.514 -2.378 -11.829 1.00 78.25 96 LYS A N 1
ATOM 734 C CA . LYS A 1 96 ? 23.037 -3.680 -11.422 1.00 78.25 96 LYS A CA 1
ATOM 735 C C . LYS A 1 96 ? 24.198 -3.528 -10.444 1.00 78.25 96 LYS A C 1
ATOM 737 O O . LYS A 1 96 ? 24.287 -4.327 -9.523 1.00 78.25 96 LYS A O 1
ATOM 742 N N . GLU A 1 97 ? 25.055 -2.525 -10.609 1.00 79.50 97 GLU A N 1
ATOM 743 C CA . GLU A 1 97 ? 26.141 -2.252 -9.667 1.00 79.50 97 GLU A CA 1
ATOM 744 C C . GLU A 1 97 ? 25.627 -1.702 -8.332 1.00 79.50 97 GLU A C 1
ATOM 746 O O . GLU A 1 97 ? 25.978 -2.217 -7.275 1.00 79.50 97 GLU A O 1
ATOM 751 N N . SER A 1 98 ? 24.743 -0.701 -8.364 1.00 74.81 98 SER A N 1
ATOM 752 C CA . SER A 1 98 ? 24.209 -0.070 -7.147 1.00 74.81 98 SER A CA 1
ATOM 753 C C . SER A 1 98 ? 23.300 -0.984 -6.315 1.00 74.81 98 SER A C 1
ATOM 755 O O . SER A 1 98 ? 23.165 -0.772 -5.111 1.00 74.81 98 SER A O 1
ATOM 757 N N . LEU A 1 99 ? 22.688 -1.994 -6.941 1.00 79.62 99 LEU A N 1
ATOM 758 C CA . LEU A 1 99 ? 21.790 -2.961 -6.302 1.00 79.62 99 LEU A CA 1
ATOM 759 C C . LEU A 1 99 ? 22.475 -4.283 -5.929 1.00 79.62 99 LEU A C 1
ATOM 761 O O . LEU A 1 99 ? 21.812 -5.190 -5.424 1.00 79.62 99 LEU A O 1
ATOM 765 N N . LYS A 1 100 ? 23.786 -4.427 -6.157 1.00 84.69 100 LYS A N 1
ATOM 766 C CA . LYS A 1 100 ? 24.528 -5.567 -5.606 1.00 84.69 100 LYS A CA 1
ATOM 767 C C . LYS A 1 100 ? 24.511 -5.517 -4.073 1.00 84.69 100 LYS A C 1
ATOM 769 O O . LYS A 1 100 ? 24.528 -4.425 -3.497 1.00 84.69 100 LYS A O 1
ATOM 774 N N . PRO A 1 101 ? 24.538 -6.681 -3.399 1.00 85.56 101 PRO A N 1
ATOM 775 C CA . PRO A 1 101 ? 24.755 -6.734 -1.959 1.00 85.56 101 PRO A CA 1
ATOM 776 C C . PRO A 1 101 ? 25.993 -5.920 -1.570 1.00 85.56 101 PRO A C 1
ATOM 778 O O . PRO A 1 101 ? 27.081 -6.141 -2.102 1.00 85.56 101 PRO A O 1
ATOM 781 N N . GLY A 1 102 ? 25.825 -4.953 -0.670 1.00 86.00 102 GLY A N 1
ATOM 782 C CA . GLY A 1 102 ? 26.904 -4.050 -0.288 1.00 86.00 102 GLY A CA 1
ATOM 783 C C . GLY A 1 102 ? 26.409 -2.713 0.247 1.00 86.00 102 GLY A C 1
ATOM 784 O O . GLY A 1 102 ? 25.229 -2.526 0.546 1.00 86.00 102 GLY A O 1
ATOM 785 N N . LYS A 1 103 ? 27.338 -1.759 0.366 1.00 86.88 103 LYS A N 1
ATOM 786 C CA . LYS A 1 103 ? 27.091 -0.453 0.998 1.00 86.88 103 LYS A CA 1
ATOM 787 C C . LYS A 1 103 ? 25.948 0.329 0.336 1.00 86.88 103 LYS A C 1
ATOM 789 O O . LYS A 1 103 ? 25.141 0.910 1.052 1.00 86.88 103 LYS A O 1
ATOM 794 N N . GLY A 1 104 ? 25.863 0.312 -0.998 1.00 83.12 104 GLY A N 1
ATOM 795 C CA . GLY A 1 104 ? 24.829 1.031 -1.755 1.00 83.12 104 GLY A CA 1
ATOM 796 C C . GLY A 1 104 ? 23.417 0.518 -1.468 1.00 83.12 104 GLY A C 1
ATOM 797 O O . GLY A 1 104 ? 22.549 1.290 -1.063 1.00 83.12 104 GLY A O 1
ATOM 798 N N . LEU A 1 105 ? 23.209 -0.797 -1.585 1.00 82.81 105 LEU A N 1
ATOM 799 C CA . LEU A 1 105 ? 21.918 -1.421 -1.293 1.00 82.81 105 LEU A CA 1
ATOM 800 C C . LEU A 1 105 ? 21.524 -1.271 0.185 1.00 82.81 105 LEU A C 1
ATOM 802 O O . LEU A 1 105 ? 20.371 -0.972 0.488 1.00 82.81 105 LEU A O 1
ATOM 806 N N . ASN A 1 106 ? 22.481 -1.414 1.107 1.00 86.38 106 ASN A N 1
ATOM 807 C CA . ASN A 1 106 ? 22.221 -1.245 2.538 1.00 86.38 106 ASN A CA 1
ATOM 808 C C . ASN A 1 106 ? 21.781 0.186 2.873 1.00 86.38 106 ASN A C 1
ATOM 810 O O . ASN A 1 106 ? 20.851 0.372 3.654 1.00 86.38 106 ASN A O 1
ATOM 814 N N . ALA A 1 107 ? 22.406 1.196 2.261 1.00 86.94 107 ALA A N 1
ATOM 815 C CA . ALA A 1 107 ? 22.012 2.588 2.451 1.00 86.94 107 ALA A CA 1
ATOM 816 C C . ALA A 1 107 ? 20.571 2.846 1.977 1.00 86.94 107 ALA A C 1
ATOM 818 O O . ALA A 1 107 ? 19.799 3.475 2.699 1.00 86.94 107 ALA A O 1
ATOM 819 N N . LEU A 1 108 ? 20.185 2.311 0.811 1.00 81.00 108 LEU A N 1
ATOM 820 C CA . LEU A 1 108 ? 18.813 2.415 0.296 1.00 81.00 108 LEU A CA 1
ATOM 821 C C . LEU A 1 108 ? 17.798 1.733 1.223 1.00 81.00 108 LEU A C 1
ATOM 823 O O . LEU A 1 108 ? 16.767 2.321 1.553 1.00 81.00 108 LEU A O 1
ATOM 827 N N . ASN A 1 109 ? 18.108 0.521 1.688 1.00 87.69 109 ASN A N 1
ATOM 828 C CA . ASN A 1 109 ? 17.235 -0.218 2.597 1.00 87.69 109 ASN A CA 1
ATOM 829 C C . ASN A 1 109 ? 17.054 0.507 3.936 1.00 87.69 109 ASN A C 1
ATOM 831 O O . ASN A 1 109 ? 15.935 0.585 4.432 1.00 87.69 109 ASN A O 1
ATOM 835 N N . ASN A 1 110 ? 18.116 1.092 4.493 1.00 89.50 110 ASN A N 1
ATOM 836 C CA . ASN A 1 110 ? 18.035 1.837 5.751 1.00 89.50 110 ASN A CA 1
ATOM 837 C C . ASN A 1 110 ? 17.090 3.043 5.654 1.00 89.50 110 ASN A C 1
ATOM 839 O O . ASN A 1 110 ? 16.310 3.289 6.573 1.00 89.50 110 ASN A O 1
ATOM 843 N N . VAL A 1 111 ? 17.121 3.776 4.534 1.00 89.56 111 VAL A N 1
ATOM 844 C CA . VAL A 1 111 ? 16.190 4.891 4.295 1.00 89.56 111 VAL A CA 1
ATOM 845 C C . VAL A 1 111 ? 14.751 4.385 4.212 1.00 89.56 111 VAL A C 1
ATOM 847 O O . VAL A 1 111 ? 13.872 4.950 4.857 1.00 89.56 111 VAL A O 1
ATOM 850 N N . MET A 1 112 ? 14.510 3.303 3.467 1.00 87.81 112 MET A N 1
ATOM 851 C CA . MET A 1 112 ? 13.175 2.713 3.342 1.00 87.81 112 MET A CA 1
ATOM 852 C C . MET A 1 112 ? 12.623 2.256 4.698 1.00 87.81 112 MET A C 1
ATOM 854 O O . MET A 1 112 ? 11.484 2.572 5.032 1.00 87.81 112 MET A O 1
ATOM 858 N N . ILE A 1 113 ? 13.433 1.550 5.493 1.00 90.62 113 ILE A N 1
ATOM 859 C CA . ILE A 1 113 ? 13.049 1.075 6.829 1.00 90.62 113 ILE A CA 1
ATOM 860 C C . ILE A 1 113 ? 12.647 2.250 7.718 1.00 90.62 113 ILE A C 1
ATOM 862 O O . ILE A 1 113 ? 11.618 2.177 8.380 1.00 90.62 113 ILE A O 1
ATOM 866 N N . ARG A 1 114 ? 13.413 3.346 7.692 1.00 88.12 114 ARG A N 1
ATOM 867 C CA . ARG A 1 114 ? 13.094 4.547 8.467 1.00 88.12 114 ARG A CA 1
ATOM 868 C C . ARG A 1 114 ? 11.759 5.164 8.051 1.00 88.12 114 ARG A C 1
ATOM 870 O O . ARG A 1 114 ? 10.925 5.404 8.908 1.00 88.12 114 ARG A O 1
ATOM 877 N N . VAL A 1 115 ? 11.532 5.364 6.752 1.00 86.38 115 VAL A N 1
ATOM 878 C CA . VAL A 1 115 ? 10.270 5.940 6.247 1.00 86.38 115 VAL A CA 1
ATOM 879 C C . VAL A 1 115 ? 9.069 5.070 6.627 1.00 86.38 115 VAL A C 1
ATOM 881 O O . VAL A 1 115 ? 8.016 5.590 6.991 1.00 86.38 115 VAL A O 1
ATOM 884 N N . VAL A 1 116 ? 9.218 3.745 6.556 1.00 86.06 116 VAL A N 1
ATOM 885 C CA . VAL A 1 116 ? 8.173 2.811 6.994 1.00 86.06 116 VAL A CA 1
ATOM 886 C C . VAL A 1 116 ? 7.964 2.888 8.506 1.00 86.06 116 VAL A C 1
ATOM 888 O O . VAL A 1 116 ? 6.815 2.905 8.936 1.00 86.06 116 VAL A O 1
ATOM 891 N N . GLY A 1 117 ? 9.039 2.961 9.295 1.00 83.25 117 GLY A N 1
ATOM 892 C CA . GLY A 1 117 ? 8.978 3.141 10.747 1.00 83.25 117 GLY A CA 1
ATOM 893 C C . GLY A 1 117 ? 8.203 4.398 11.131 1.00 83.25 117 GLY A C 1
ATOM 894 O O . GLY A 1 117 ? 7.173 4.294 11.788 1.00 83.25 117 GLY A O 1
ATOM 895 N N . ASP A 1 118 ? 8.606 5.553 10.598 1.00 81.50 118 ASP A N 1
ATOM 896 C CA . ASP A 1 118 ? 7.954 6.843 10.854 1.00 81.50 118 ASP A CA 1
ATOM 897 C C . ASP A 1 118 ? 6.452 6.803 10.483 1.00 81.50 118 ASP A C 1
ATOM 899 O O . ASP A 1 118 ? 5.588 7.332 11.188 1.00 81.50 118 ASP A O 1
ATOM 903 N N . ALA A 1 119 ? 6.106 6.135 9.375 1.00 75.19 119 ALA A N 1
ATOM 904 C CA . ALA A 1 119 ? 4.716 5.966 8.962 1.00 75.19 119 ALA A CA 1
ATOM 905 C C . ALA A 1 119 ? 3.920 5.068 9.924 1.00 75.19 119 ALA A C 1
ATOM 907 O O . ALA A 1 119 ? 2.762 5.376 10.220 1.00 75.19 119 ALA A O 1
ATOM 908 N N . LEU A 1 120 ? 4.515 3.976 10.411 1.00 73.31 120 LEU A N 1
ATOM 909 C CA . LEU A 1 120 ? 3.893 3.079 11.387 1.00 73.31 120 LEU A CA 1
ATOM 910 C C . LEU A 1 120 ? 3.684 3.771 12.738 1.00 73.31 120 LEU A C 1
ATOM 912 O O . LEU A 1 120 ? 2.593 3.656 13.298 1.00 73.31 120 LEU A O 1
ATOM 916 N N . ASP A 1 121 ? 4.657 4.550 13.205 1.00 75.94 121 ASP A N 1
ATOM 917 C CA . ASP A 1 121 ? 4.547 5.320 14.447 1.00 75.94 121 ASP A CA 1
ATOM 918 C C . ASP A 1 121 ? 3.401 6.340 14.358 1.00 75.94 121 ASP A C 1
ATOM 920 O O . ASP A 1 121 ? 2.519 6.371 15.218 1.00 75.94 121 ASP A O 1
ATOM 924 N N . SER A 1 122 ? 3.290 7.063 13.237 1.00 71.50 122 SER A N 1
ATOM 925 C CA . SER A 1 122 ? 2.173 7.996 12.995 1.00 71.50 122 SER A CA 1
ATOM 926 C C . SER A 1 122 ? 0.789 7.322 12.964 1.00 71.50 122 SER A C 1
ATOM 928 O O . SER A 1 122 ? -0.250 7.951 13.195 1.00 71.50 122 SER A O 1
ATOM 930 N N . LEU A 1 123 ? 0.730 6.036 12.603 1.00 66.69 123 LEU A N 1
ATOM 931 C CA . LEU A 1 123 ? -0.505 5.252 12.613 1.00 66.69 123 LEU A CA 1
ATOM 932 C C . LEU A 1 123 ? -0.839 4.779 14.030 1.00 66.69 123 LEU A C 1
ATOM 934 O O . LEU A 1 123 ? -2.012 4.787 14.407 1.00 66.69 123 LEU A O 1
ATOM 938 N N . ALA A 1 124 ? 0.172 4.406 14.815 1.00 65.50 124 ALA A N 1
ATOM 939 C CA . ALA A 1 124 ? 0.014 4.021 16.210 1.00 65.50 124 ALA A CA 1
ATOM 940 C C . ALA A 1 124 ? -0.442 5.208 17.076 1.00 65.50 124 ALA A C 1
ATOM 942 O O . ALA A 1 124 ? -1.431 5.086 17.800 1.00 65.50 124 ALA A O 1
ATOM 943 N N . GLU A 1 125 ? 0.179 6.382 16.934 1.00 61.78 125 GLU A N 1
ATOM 944 C CA . GLU A 1 125 ? -0.208 7.609 17.651 1.00 61.78 125 GLU A CA 1
ATOM 945 C C . GLU A 1 125 ? -1.679 7.984 17.413 1.00 61.78 125 GLU A C 1
ATOM 947 O O . GLU A 1 125 ? -2.421 8.280 18.353 1.00 61.78 125 GLU A O 1
ATOM 952 N N . ARG A 1 126 ? -2.155 7.867 16.166 1.00 58.03 126 ARG A N 1
ATOM 953 C CA . ARG A 1 126 ? -3.569 8.106 15.829 1.00 58.03 126 ARG A CA 1
ATOM 954 C C . ARG A 1 126 ? -4.531 7.115 16.491 1.00 58.03 126 ARG A C 1
ATOM 956 O O . ARG A 1 126 ? -5.670 7.476 16.778 1.00 58.03 126 ARG A O 1
ATOM 963 N N . ARG A 1 127 ? -4.093 5.883 16.765 1.00 57.88 127 ARG A N 1
ATOM 964 C CA . ARG A 1 127 ? -4.891 4.868 17.476 1.00 57.88 127 ARG A CA 1
ATOM 965 C C . ARG A 1 127 ? -4.939 5.124 18.988 1.00 57.88 127 ARG A C 1
ATOM 967 O O . ARG A 1 127 ? -5.964 4.854 19.620 1.00 57.88 127 ARG A O 1
ATOM 974 N N . HIS A 1 128 ? -3.870 5.677 19.558 1.00 62.31 128 HIS A N 1
ATOM 975 C CA . HIS A 1 128 ? -3.837 6.081 20.965 1.00 62.31 128 HIS A CA 1
ATOM 976 C C . HIS A 1 128 ? -4.740 7.286 21.247 1.00 62.31 128 HIS A C 1
ATOM 978 O O . HIS A 1 128 ? -5.406 7.300 22.278 1.00 62.31 128 HIS A O 1
ATOM 984 N N . PHE A 1 129 ? -4.851 8.236 20.313 1.00 62.66 129 PHE A N 1
ATOM 985 C CA . PHE A 1 129 ? -5.747 9.389 20.449 1.00 62.66 129 PHE A CA 1
ATOM 986 C C . PHE A 1 129 ? -7.213 8.973 20.660 1.00 62.66 129 PHE A C 1
ATOM 988 O O . PHE A 1 129 ? -7.804 9.299 21.687 1.00 62.66 129 PHE A O 1
ATOM 995 N N . ALA A 1 130 ? -7.770 8.158 19.754 1.00 65.12 130 ALA A N 1
ATOM 996 C CA . ALA A 1 130 ? -9.164 7.719 19.855 1.00 65.12 130 ALA A CA 1
ATOM 997 C C . ALA A 1 130 ? -9.436 6.898 21.130 1.00 65.12 130 ALA A C 1
ATOM 999 O O . ALA A 1 130 ? -10.482 7.040 21.757 1.00 65.12 130 ALA A O 1
ATOM 1000 N N . THR A 1 131 ? -8.482 6.061 21.546 1.00 67.56 131 THR A N 1
ATOM 1001 C CA . THR A 1 131 ? -8.625 5.241 22.759 1.00 67.56 131 THR A CA 1
ATOM 1002 C C . THR A 1 131 ? -8.591 6.100 24.026 1.00 67.56 131 THR A C 1
ATOM 1004 O O . THR A 1 131 ? -9.420 5.910 24.914 1.00 67.56 131 THR A O 1
ATOM 1007 N N . ASN A 1 132 ? -7.674 7.070 24.104 1.00 69.62 132 ASN A N 1
ATOM 1008 C CA . ASN A 1 132 ? -7.527 7.946 25.267 1.00 69.62 132 ASN A CA 1
ATOM 1009 C C . ASN A 1 132 ? -8.731 8.878 25.438 1.00 69.62 132 ASN A C 1
ATOM 1011 O O . ASN A 1 132 ? -9.198 9.064 26.561 1.00 69.62 132 ASN A O 1
ATOM 1015 N N . GLU A 1 133 ? -9.262 9.430 24.345 1.00 74.00 133 GLU A N 1
ATOM 1016 C CA . GLU A 1 133 ? -10.458 10.276 24.393 1.00 74.00 133 GLU A CA 1
ATOM 1017 C C . GLU A 1 133 ? -11.696 9.492 24.829 1.00 74.00 133 GLU A C 1
ATOM 1019 O O . GLU A 1 133 ? -12.408 9.927 25.736 1.00 74.00 133 GLU A O 1
ATOM 1024 N N . VAL A 1 134 ? -11.926 8.309 24.246 1.00 78.94 134 VAL A N 1
ATOM 1025 C CA . VAL A 1 134 ? -13.054 7.446 24.628 1.00 78.94 134 VAL A CA 1
ATOM 1026 C C . VAL A 1 134 ? -12.933 7.021 26.089 1.00 78.94 134 VAL A C 1
ATOM 1028 O O . VAL A 1 134 ? -13.910 7.109 26.830 1.00 78.94 134 VAL A O 1
ATOM 1031 N N . LEU A 1 135 ? -11.744 6.622 26.546 1.00 76.88 135 LEU A N 1
ATOM 1032 C CA . LEU A 1 135 ? -11.530 6.219 27.935 1.00 76.88 135 LEU A CA 1
ATOM 1033 C C . LEU A 1 135 ? -11.733 7.384 28.911 1.00 76.88 135 LEU A C 1
ATOM 1035 O O . LEU A 1 135 ? -12.345 7.198 29.964 1.00 76.88 135 LEU A O 1
ATOM 1039 N N . ALA A 1 136 ? -11.261 8.585 28.570 1.00 74.75 136 ALA A N 1
ATOM 1040 C CA . ALA A 1 136 ? -11.464 9.780 29.383 1.00 74.75 136 ALA A CA 1
ATOM 1041 C C . ALA A 1 136 ? -12.948 10.158 29.467 1.00 74.75 136 ALA A C 1
ATOM 1043 O O . ALA A 1 136 ? -13.445 10.461 30.555 1.00 74.75 136 ALA A O 1
ATOM 1044 N N . LEU A 1 137 ? -13.668 10.079 28.344 1.00 79.44 137 LEU A N 1
ATOM 1045 C CA . LEU A 1 137 ? -15.106 10.308 28.290 1.00 79.44 137 LEU A CA 1
ATOM 1046 C C . LEU A 1 137 ? -15.848 9.286 29.159 1.00 79.44 137 LEU A C 1
ATOM 1048 O O . LEU A 1 137 ? -16.580 9.672 30.066 1.00 79.44 137 LEU A O 1
ATOM 1052 N N . VAL A 1 138 ? -15.601 7.991 28.956 1.00 81.88 138 VAL A N 1
ATOM 1053 C CA . VAL A 1 138 ? -16.225 6.904 29.728 1.00 81.88 138 VAL A CA 1
ATOM 1054 C C . VAL A 1 138 ? -15.938 7.053 31.226 1.00 81.88 138 VAL A C 1
ATOM 1056 O O . VAL A 1 138 ? -16.858 6.986 32.041 1.00 81.88 138 VAL A O 1
ATOM 1059 N N . SER A 1 139 ? -14.693 7.354 31.602 1.00 77.19 139 SER A N 1
ATOM 1060 C CA . SER A 1 139 ? -14.303 7.596 33.000 1.00 77.19 139 SER A CA 1
ATOM 1061 C C . SER A 1 139 ? -15.038 8.795 33.607 1.00 77.19 139 SER A C 1
ATOM 1063 O O . SER A 1 139 ? -15.467 8.752 34.764 1.00 77.19 139 SER A O 1
ATOM 1065 N N . MET A 1 140 ? -15.236 9.863 32.826 1.00 76.19 140 MET A N 1
ATOM 1066 C CA . MET A 1 140 ? -16.035 11.018 33.233 1.00 76.19 140 MET A CA 1
ATOM 1067 C C . MET A 1 140 ? -17.501 10.633 33.456 1.00 76.19 140 MET A C 1
ATOM 1069 O O . MET A 1 140 ? -18.083 11.072 34.452 1.00 76.19 140 MET A O 1
ATOM 1073 N N . PHE A 1 141 ? -18.084 9.813 32.578 1.00 80.00 141 PHE A N 1
ATOM 1074 C CA . PHE A 1 141 ? -19.465 9.357 32.727 1.00 80.00 141 PHE A CA 1
ATOM 1075 C C . PHE A 1 141 ? -19.649 8.525 33.997 1.00 80.00 141 PHE A C 1
ATOM 1077 O O . PHE A 1 141 ? -20.502 8.865 34.812 1.00 80.00 141 PHE A O 1
ATOM 1084 N N . PHE A 1 142 ? -18.786 7.534 34.239 1.00 79.75 142 PHE A N 1
ATOM 1085 C CA . PHE A 1 142 ? -18.821 6.725 35.463 1.00 79.75 142 PHE A CA 1
ATOM 1086 C C . PHE A 1 142 ? -18.614 7.530 36.750 1.00 79.75 142 PHE A C 1
ATOM 1088 O O . PHE A 1 142 ? -19.125 7.149 37.805 1.00 79.75 142 PHE A O 1
ATOM 1095 N N . SER A 1 143 ? -17.842 8.618 36.690 1.00 72.69 143 SER A N 1
ATOM 1096 C CA . SER A 1 143 ? -17.544 9.439 37.868 1.00 72.69 143 SER A CA 1
ATOM 1097 C C . SER A 1 143 ? -18.673 10.409 38.208 1.00 72.69 143 SER A C 1
ATOM 1099 O O . SER A 1 143 ? -18.959 10.618 39.386 1.00 72.69 143 SER A O 1
ATOM 1101 N N . ARG A 1 144 ? -19.303 11.017 37.193 1.00 72.69 144 ARG A N 1
ATOM 1102 C CA . ARG A 1 144 ? -20.316 12.068 37.382 1.00 72.69 144 ARG A CA 1
ATOM 1103 C C . ARG A 1 144 ? -21.739 11.557 37.412 1.00 72.69 144 ARG A C 1
ATOM 1105 O O . ARG A 1 144 ? -22.584 12.206 38.027 1.00 72.69 144 ARG A O 1
ATOM 1112 N N . PHE A 1 145 ? -22.004 10.466 36.712 1.00 81.56 145 PHE A N 1
ATOM 1113 C CA . PHE A 1 145 ? -23.356 10.036 36.447 1.00 81.56 145 PHE A CA 1
ATOM 1114 C C . PHE A 1 145 ? -23.606 8.633 36.973 1.00 81.56 145 PHE A C 1
ATOM 1116 O O . PHE A 1 145 ? -22.758 7.742 36.925 1.00 81.56 145 PHE A O 1
ATOM 1123 N N . GLU A 1 146 ? -24.809 8.465 37.484 1.00 80.31 146 GLU A N 1
ATOM 1124 C CA . GLU A 1 146 ? -25.452 7.180 37.640 1.00 80.31 146 GLU A CA 1
ATOM 1125 C C . GLU A 1 146 ? -26.364 7.000 36.431 1.00 80.31 146 GLU A C 1
ATOM 1127 O O . GLU A 1 146 ? -27.114 7.908 36.068 1.00 80.31 146 GLU A O 1
ATOM 1132 N N . ILE A 1 147 ? -26.201 5.879 35.737 1.00 83.88 147 ILE A N 1
ATOM 1133 C CA . ILE A 1 147 ? -26.904 5.597 34.491 1.00 83.88 147 ILE A CA 1
ATOM 1134 C C . ILE A 1 147 ? -27.640 4.285 34.693 1.00 83.88 147 ILE A C 1
ATOM 1136 O O . ILE A 1 147 ? -27.017 3.267 34.996 1.00 83.88 147 ILE A O 1
ATOM 1140 N N . GLU A 1 148 ? -28.950 4.312 34.501 1.00 85.69 148 GLU A N 1
ATOM 1141 C CA . GLU A 1 148 ? -29.818 3.152 34.656 1.00 85.69 148 GLU A CA 1
ATOM 1142 C C . GLU A 1 148 ? -30.619 2.910 33.373 1.00 85.69 148 GLU A C 1
ATOM 1144 O O . GLU A 1 148 ? -30.991 3.864 32.683 1.00 85.69 148 GLU A O 1
ATOM 1149 N N . PRO A 1 149 ? -30.908 1.648 33.020 1.00 88.94 149 PRO A N 1
ATOM 1150 C CA . PRO A 1 149 ? -31.747 1.355 31.873 1.00 88.94 149 PRO A CA 1
ATOM 1151 C C . PRO A 1 149 ? -33.192 1.710 32.224 1.00 88.94 149 PRO A C 1
ATOM 1153 O O . PRO A 1 149 ? -33.719 1.251 33.238 1.00 88.94 149 PRO A O 1
ATOM 1156 N N . THR A 1 150 ? -33.887 2.444 31.357 1.00 86.06 150 THR A N 1
ATOM 1157 C CA . THR A 1 150 ? -35.276 2.870 31.627 1.00 86.06 150 THR A CA 1
ATOM 1158 C C . THR A 1 150 ? -36.228 1.676 31.799 1.00 86.06 150 THR A C 1
ATOM 1160 O O . THR A 1 150 ? -37.241 1.759 32.486 1.00 86.06 150 THR A O 1
ATOM 1163 N N . LYS A 1 151 ? -35.872 0.525 31.212 1.00 79.75 151 LYS A N 1
ATOM 1164 C CA . LYS A 1 151 ? -36.615 -0.745 31.295 1.00 79.75 151 LYS A CA 1
ATOM 1165 C C . LYS A 1 151 ? -36.133 -1.666 32.429 1.00 79.75 151 LYS A C 1
ATOM 1167 O O . LYS A 1 151 ? -36.510 -2.833 32.453 1.00 79.75 151 LYS A O 1
ATOM 1172 N N . GLY A 1 152 ? -35.260 -1.192 33.323 1.00 79.75 152 GLY A N 1
ATOM 1173 C CA . GLY A 1 152 ? -34.751 -1.932 34.488 1.00 79.75 152 GLY A CA 1
ATOM 1174 C C . GLY A 1 152 ? -33.747 -3.056 34.186 1.00 79.75 152 GLY A C 1
ATOM 1175 O O . GLY A 1 152 ? -33.095 -3.553 35.098 1.00 79.75 152 GLY A O 1
ATOM 1176 N N . THR A 1 153 ? -33.566 -3.445 32.919 1.00 83.62 153 THR A N 1
ATOM 1177 C CA . THR A 1 153 ? -32.593 -4.469 32.504 1.00 83.62 153 THR A CA 1
ATOM 1178 C C . THR A 1 153 ? -31.757 -3.999 31.322 1.00 83.62 153 THR A C 1
ATOM 1180 O O . THR A 1 153 ? -32.316 -3.586 30.302 1.00 83.62 153 THR A O 1
ATOM 1183 N N . TRP A 1 154 ? -30.436 -4.144 31.416 1.00 84.19 154 TRP A N 1
ATOM 1184 C CA . TRP A 1 154 ? -29.529 -3.954 30.286 1.00 84.19 154 TRP A CA 1
ATOM 1185 C C . TRP A 1 154 ? -29.670 -5.114 29.300 1.00 84.19 154 TRP A C 1
ATOM 1187 O O . TRP A 1 154 ? -29.472 -6.273 29.663 1.00 84.19 154 TRP A O 1
ATOM 1197 N N . LYS A 1 155 ? -30.011 -4.811 28.047 1.00 83.00 155 LYS A N 1
ATOM 1198 C CA . LYS A 1 155 ? -30.023 -5.790 26.956 1.00 83.00 155 LYS A CA 1
ATOM 1199 C C . LYS A 1 155 ? -28.900 -5.458 25.989 1.00 83.00 155 LYS A C 1
ATOM 1201 O O . LYS A 1 155 ? -28.743 -4.303 25.609 1.00 83.00 155 LYS A O 1
ATOM 1206 N N . ILE A 1 156 ? -28.132 -6.473 25.605 1.00 84.25 156 ILE A N 1
ATOM 1207 C CA . ILE A 1 156 ? -27.097 -6.327 24.581 1.00 84.25 156 ILE A CA 1
ATOM 1208 C C . ILE A 1 156 ? -27.809 -5.994 23.258 1.00 84.25 156 ILE A C 1
ATOM 1210 O O . ILE A 1 156 ? -28.691 -6.764 22.859 1.00 84.25 156 ILE A O 1
ATOM 1214 N N . PRO A 1 157 ? -27.489 -4.862 22.608 1.00 84.81 157 PRO A N 1
ATOM 1215 C CA . PRO A 1 157 ? -28.114 -4.487 21.348 1.00 84.81 157 PRO A CA 1
ATOM 1216 C C . PRO A 1 157 ? -27.711 -5.463 20.241 1.00 84.81 157 PRO A C 1
ATOM 1218 O O . PRO A 1 157 ? -26.591 -5.980 20.222 1.00 84.81 157 PRO A O 1
ATOM 1221 N N . LYS A 1 158 ? -28.630 -5.700 19.308 1.00 86.81 158 LYS A N 1
ATOM 1222 C CA . LYS A 1 158 ? -28.315 -6.396 18.058 1.00 86.81 158 LYS A CA 1
ATOM 1223 C C . LYS A 1 158 ? -27.637 -5.431 17.090 1.00 86.81 158 LYS A C 1
ATOM 1225 O O . LYS A 1 158 ? -27.766 -4.219 17.245 1.00 86.81 158 LYS A O 1
ATOM 1230 N N . THR A 1 159 ? -26.892 -5.970 16.134 1.00 83.75 159 THR A N 1
ATOM 1231 C CA . THR A 1 159 ? -26.144 -5.190 15.135 1.00 83.75 159 THR A CA 1
ATOM 1232 C C . THR A 1 159 ? -26.347 -5.744 13.722 1.00 83.75 159 THR A C 1
ATOM 1234 O O . THR A 1 159 ? -25.525 -5.521 12.828 1.00 83.75 159 THR A O 1
ATOM 1237 N N . ASP A 1 160 ? -27.439 -6.479 13.508 1.00 82.12 160 ASP A N 1
ATOM 1238 C CA . ASP A 1 160 ? -27.694 -7.289 12.316 1.00 82.12 160 ASP A CA 1
ATOM 1239 C C . ASP A 1 160 ? -27.860 -6.425 11.050 1.00 82.12 160 ASP A C 1
ATOM 1241 O O . ASP A 1 160 ? -27.582 -6.890 9.941 1.00 82.12 160 ASP A O 1
ATOM 1245 N N . ASN A 1 161 ? -28.255 -5.153 11.196 1.00 78.50 161 ASN A N 1
ATOM 1246 C CA . ASN A 1 161 ? -28.434 -4.205 10.091 1.00 78.50 161 ASN A CA 1
ATOM 1247 C C . ASN A 1 161 ? -27.238 -3.261 9.886 1.00 78.50 161 ASN A C 1
ATOM 1249 O O . ASN A 1 161 ? -27.312 -2.348 9.054 1.00 78.50 161 ASN A O 1
ATOM 1253 N N . THR A 1 162 ? -26.120 -3.479 10.591 1.00 76.56 162 THR A N 1
ATOM 1254 C CA . THR A 1 162 ? -24.893 -2.695 10.389 1.00 76.56 162 THR A CA 1
ATOM 1255 C C . THR A 1 162 ? -24.455 -2.772 8.923 1.00 76.56 162 THR A C 1
ATOM 1257 O O . THR A 1 162 ? -24.289 -3.849 8.338 1.00 76.56 162 THR A O 1
ATOM 1260 N N . ARG A 1 163 ? -24.209 -1.614 8.299 1.00 74.50 163 ARG A N 1
ATOM 1261 C CA . ARG A 1 163 ? -23.693 -1.560 6.925 1.00 74.50 163 ARG A CA 1
ATOM 1262 C C . ARG A 1 163 ? -22.296 -2.178 6.883 1.00 74.50 163 ARG A C 1
ATOM 1264 O O . ARG A 1 163 ? -21.364 -1.623 7.432 1.00 74.50 163 ARG A O 1
ATOM 1271 N N . VAL A 1 164 ? -22.104 -3.238 6.100 1.00 62.25 164 VAL A N 1
ATOM 1272 C CA . VAL A 1 164 ? -20.837 -4.008 5.973 1.00 62.25 164 VAL A CA 1
ATOM 1273 C C . VAL A 1 164 ? -19.586 -3.174 5.598 1.00 62.25 164 VAL A C 1
ATOM 1275 O O . VAL A 1 164 ? -18.470 -3.680 5.598 1.00 62.25 164 VAL A O 1
ATOM 1278 N N . GLN A 1 165 ? -19.752 -1.903 5.221 1.00 51.41 165 GLN A N 1
ATOM 1279 C CA . GLN A 1 165 ? -18.656 -0.980 4.906 1.00 51.41 165 GLN A CA 1
ATOM 1280 C C . GLN A 1 165 ? -18.148 -0.195 6.129 1.00 51.41 165 GLN A C 1
ATOM 1282 O O . GLN A 1 165 ? -17.096 0.436 6.032 1.00 51.41 165 GLN A O 1
ATOM 1287 N N . THR A 1 166 ? -18.862 -0.209 7.259 1.00 54.88 166 THR A N 1
ATOM 1288 C CA . THR A 1 166 ? -18.430 0.438 8.501 1.00 54.88 166 THR A CA 1
ATOM 1289 C C . THR A 1 166 ? -17.559 -0.528 9.307 1.00 54.88 166 THR A C 1
ATOM 1291 O O . THR A 1 166 ? -17.881 -1.700 9.476 1.00 54.88 166 THR A O 1
ATOM 1294 N N . VAL A 1 167 ? -16.411 -0.048 9.795 1.00 68.62 167 VAL A N 1
ATOM 1295 C CA . VAL A 1 167 ? -15.502 -0.830 10.664 1.00 68.62 167 VAL A CA 1
ATOM 1296 C C . VAL A 1 167 ? -16.037 -0.901 12.108 1.00 68.62 167 VAL A C 1
ATOM 1298 O O . VAL A 1 167 ? -15.547 -1.676 12.922 1.00 68.62 167 VAL A O 1
ATOM 1301 N N . ILE A 1 168 ? -17.063 -0.103 12.416 1.00 75.81 168 ILE A N 1
ATOM 1302 C CA . ILE A 1 168 ? -17.744 -0.027 13.710 1.00 75.81 168 ILE A CA 1
ATOM 1303 C C . ILE A 1 168 ? -19.159 -0.591 13.530 1.00 75.81 168 ILE A C 1
ATOM 1305 O O . ILE A 1 168 ? -19.839 -0.241 12.561 1.00 75.81 168 ILE A O 1
ATOM 1309 N N . MET A 1 169 ? -19.569 -1.478 14.442 1.00 80.19 169 MET A N 1
ATOM 1310 C CA . MET A 1 169 ? -20.925 -2.030 14.490 1.00 80.19 169 MET A CA 1
ATOM 1311 C C . MET A 1 169 ? -21.863 -1.048 15.184 1.00 80.19 169 MET A C 1
ATOM 1313 O O . MET A 1 169 ? -21.554 -0.571 16.276 1.00 80.19 169 MET A O 1
ATOM 1317 N N . GLU A 1 170 ? -22.993 -0.759 14.550 1.00 81.94 170 GLU A N 1
ATOM 1318 C CA . GLU A 1 170 ? -24.008 0.156 15.067 1.00 81.94 170 GLU A CA 1
ATOM 1319 C C . GLU A 1 170 ? -25.159 -0.664 15.676 1.00 81.94 170 GLU A C 1
ATOM 1321 O O . GLU A 1 170 ? -25.559 -1.671 15.083 1.00 81.94 170 GLU A O 1
ATOM 1326 N N . PRO A 1 171 ? -25.677 -0.284 16.857 1.00 85.12 171 PRO A N 1
ATOM 1327 C CA . PRO A 1 171 ? -26.893 -0.871 17.412 1.00 85.12 171 PRO A CA 1
ATOM 1328 C C . PRO A 1 171 ? -28.076 -0.744 16.443 1.00 85.12 171 PRO A C 1
ATOM 1330 O O . PRO A 1 171 ? -28.278 0.317 15.858 1.00 85.12 171 PRO A O 1
ATOM 1333 N N . ASP A 1 172 ? -28.873 -1.804 16.311 1.00 85.12 172 ASP A N 1
ATOM 1334 C CA . ASP A 1 172 ? -30.100 -1.804 15.500 1.00 85.12 172 ASP A CA 1
ATOM 1335 C C . ASP A 1 172 ? -31.209 -0.933 16.115 1.00 85.12 172 ASP A C 1
ATOM 1337 O O . ASP A 1 172 ? -32.009 -0.344 15.390 1.00 85.12 172 ASP A O 1
ATOM 1341 N N . ASP A 1 173 ? -31.240 -0.856 17.447 1.00 84.56 173 ASP A N 1
ATOM 1342 C CA . ASP A 1 173 ? -32.216 -0.108 18.235 1.00 84.56 173 ASP A CA 1
ATOM 1343 C C . ASP A 1 173 ? -31.498 0.814 19.234 1.00 84.56 173 ASP A C 1
ATOM 1345 O O . ASP A 1 173 ? -30.445 0.463 19.781 1.00 84.56 173 ASP A O 1
ATOM 1349 N N . ASP A 1 174 ? -32.106 1.966 19.529 1.00 83.31 174 ASP A N 1
ATOM 1350 C CA . ASP A 1 174 ? -31.618 2.890 20.556 1.00 83.31 174 ASP A CA 1
ATOM 1351 C C . ASP A 1 174 ? -31.704 2.277 21.966 1.00 83.31 174 ASP A C 1
ATOM 1353 O O . ASP A 1 174 ? -32.655 1.571 22.325 1.00 83.31 174 ASP A O 1
ATOM 1357 N N . ILE A 1 175 ? -30.711 2.591 22.806 1.00 84.25 175 ILE A N 1
ATOM 1358 C CA . ILE A 1 175 ? -30.674 2.180 24.215 1.00 84.25 175 ILE A CA 1
ATOM 1359 C C . ILE A 1 175 ? -31.162 3.342 25.079 1.00 84.25 175 ILE A C 1
ATOM 1361 O O . ILE A 1 175 ? -30.429 4.295 25.342 1.00 84.25 175 ILE A O 1
ATOM 1365 N N . GLU A 1 176 ? -32.403 3.244 25.548 1.00 86.06 176 GLU A N 1
ATOM 1366 C CA . GLU A 1 176 ? -32.982 4.224 26.468 1.00 86.06 176 GLU A CA 1
ATOM 1367 C C . GLU A 1 176 ? -32.362 4.104 27.867 1.00 86.06 176 GLU A C 1
ATOM 1369 O O . GLU A 1 176 ? -32.410 3.045 28.508 1.00 86.06 176 GLU A O 1
ATOM 1374 N N . VAL A 1 177 ? -31.788 5.211 28.341 1.00 85.62 177 VAL A N 1
ATOM 1375 C CA . VAL A 1 177 ? -31.146 5.316 29.652 1.00 85.62 177 VAL A CA 1
ATOM 1376 C C . VAL A 1 177 ? -31.642 6.540 30.412 1.00 85.62 177 VAL A C 1
ATOM 1378 O O . VAL A 1 177 ? -31.862 7.608 29.842 1.00 85.62 177 VAL A O 1
ATOM 1381 N N . SER A 1 178 ? -31.781 6.391 31.723 1.00 83.50 178 SER A N 1
ATOM 1382 C CA . SER A 1 178 ? -32.005 7.487 32.660 1.00 83.50 178 SER A CA 1
ATOM 1383 C C . SER A 1 178 ? -30.673 7.856 33.307 1.00 83.50 178 SER A C 1
ATOM 1385 O O . SER A 1 178 ? -29.935 6.981 33.755 1.00 83.50 178 SER A O 1
ATOM 1387 N N . ILE A 1 179 ? -30.342 9.149 33.312 1.00 82.00 179 ILE A N 1
ATOM 1388 C CA . ILE A 1 179 ? -29.057 9.665 33.791 1.00 82.00 179 ILE A CA 1
ATOM 1389 C C . ILE A 1 179 ? -29.302 10.584 34.987 1.00 82.00 179 ILE A C 1
ATOM 1391 O O . ILE A 1 179 ? -30.044 11.560 34.882 1.00 82.00 179 ILE A O 1
ATOM 1395 N N . PHE A 1 180 ? -28.618 10.313 36.095 1.00 80.44 180 PHE A N 1
ATOM 1396 C CA . PHE A 1 180 ? -28.662 11.107 37.320 1.00 80.44 180 PHE A CA 1
ATOM 1397 C C . PHE A 1 180 ? -27.262 11.611 37.663 1.00 80.44 180 PHE A C 1
ATOM 1399 O O . PHE A 1 180 ? -26.278 10.889 37.518 1.00 80.44 180 PHE A O 1
ATOM 1406 N N . THR A 1 181 ? -27.131 12.852 38.128 1.00 76.81 181 THR A N 1
ATOM 1407 C CA . THR A 1 181 ? -25.846 13.348 38.643 1.00 76.81 181 THR A CA 1
ATOM 1408 C C . THR A 1 181 ? -25.580 12.748 40.019 1.00 76.81 181 THR A C 1
ATOM 1410 O O . THR A 1 181 ? -26.388 12.929 40.930 1.00 76.81 181 THR A O 1
ATOM 1413 N N . ARG A 1 182 ? -24.439 12.080 40.201 1.00 72.12 182 ARG A N 1
ATOM 1414 C CA . ARG A 1 182 ? -24.057 11.485 41.487 1.00 72.12 182 ARG A CA 1
ATOM 1415 C C . ARG A 1 182 ? -23.790 12.595 42.510 1.00 72.12 182 ARG A C 1
ATOM 1417 O O . ARG A 1 182 ? -22.906 13.410 42.281 1.00 72.12 182 ARG A O 1
ATOM 1424 N N . GLY A 1 183 ? -24.557 12.610 43.606 1.00 63.66 183 GLY A N 1
ATOM 1425 C CA . GLY A 1 183 ? -24.616 13.624 44.678 1.00 63.66 183 GLY A CA 1
ATOM 1426 C C . GLY A 1 183 ? -23.426 14.585 44.810 1.00 63.66 183 GLY A C 1
ATOM 1427 O O . GLY A 1 183 ? -22.488 14.322 45.560 1.00 63.66 183 GLY A O 1
ATOM 1428 N N . ILE A 1 184 ? -23.500 15.729 44.120 1.00 57.97 184 ILE A N 1
ATOM 1429 C CA . ILE A 1 184 ? -22.518 16.817 44.217 1.00 57.97 184 ILE A CA 1
ATOM 1430 C C . ILE A 1 184 ? -23.093 17.912 45.132 1.00 57.97 184 ILE A C 1
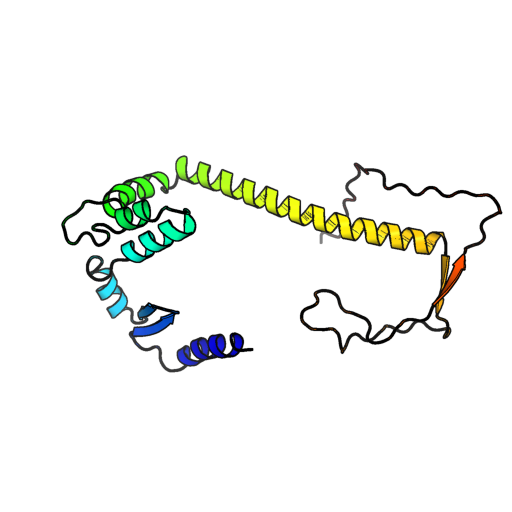ATOM 1432 O O . ILE A 1 184 ? -24.221 18.343 44.897 1.00 57.97 184 ILE A O 1
ATOM 1436 N N . PRO A 1 185 ? -22.343 18.407 46.133 1.00 59.62 185 PRO A N 1
ATOM 1437 C CA . PRO A 1 185 ? -22.724 19.602 46.884 1.00 59.62 185 PRO A CA 1
ATOM 1438 C C . PRO A 1 185 ? -22.816 20.836 45.971 1.00 59.62 185 PRO A C 1
ATOM 1440 O O . PRO A 1 185 ? -21.998 21.004 45.060 1.00 59.62 185 PRO A O 1
ATOM 1443 N N . GLU A 1 186 ? -23.779 21.725 46.222 1.00 58.16 186 GLU A N 1
ATOM 1444 C CA . GLU A 1 186 ? -23.921 22.976 45.468 1.00 58.16 186 GLU A CA 1
ATOM 1445 C C . GLU A 1 186 ? -22.611 23.794 45.484 1.00 58.16 186 GLU A C 1
ATOM 1447 O O . GLU A 1 186 ? -22.006 24.016 46.531 1.00 58.16 186 GLU A O 1
ATOM 1452 N N . GLY A 1 187 ? -22.155 24.239 44.305 1.00 61.78 187 GLY A N 1
ATOM 1453 C CA . GLY A 1 187 ? -21.001 25.141 44.157 1.00 61.78 187 GLY A CA 1
ATOM 1454 C C . GLY A 1 187 ? -19.671 24.509 43.718 1.00 61.78 187 GLY A C 1
ATOM 1455 O O . GLY A 1 187 ? -18.713 25.240 43.458 1.00 61.78 187 GLY A O 1
ATOM 1456 N N . VAL A 1 188 ? -19.577 23.184 43.560 1.00 62.91 188 VAL A N 1
ATOM 1457 C CA . VAL A 1 188 ? -18.324 22.533 43.126 1.00 62.91 188 VAL A CA 1
ATOM 1458 C C . VAL A 1 188 ? -18.121 22.638 41.607 1.00 62.91 188 VAL A C 1
ATOM 1460 O O . VAL A 1 188 ? -18.813 21.996 40.815 1.00 62.91 188 VAL A O 1
ATOM 1463 N N . LYS A 1 189 ? -17.109 23.408 41.178 1.00 59.81 189 LYS A N 1
ATOM 1464 C CA . LYS A 1 189 ? -16.646 23.456 39.780 1.00 59.81 189 LYS A CA 1
ATOM 1465 C C . LYS A 1 189 ? -15.566 22.412 39.529 1.00 59.81 189 LYS A C 1
ATOM 1467 O O . LYS A 1 189 ? -14.416 22.566 39.930 1.00 59.81 189 LYS A O 1
ATOM 1472 N N . TRP A 1 190 ? -15.929 21.379 38.791 1.00 57.72 190 TRP A N 1
ATOM 1473 C CA . TRP A 1 190 ? -14.990 20.361 38.347 1.00 57.72 190 TRP A CA 1
ATOM 1474 C C . TRP A 1 190 ? -14.094 20.858 37.209 1.00 57.72 190 TRP A C 1
ATOM 1476 O O . TRP A 1 190 ? -14.576 21.462 36.250 1.00 57.72 190 TRP A O 1
ATOM 1486 N N . LYS A 1 191 ? -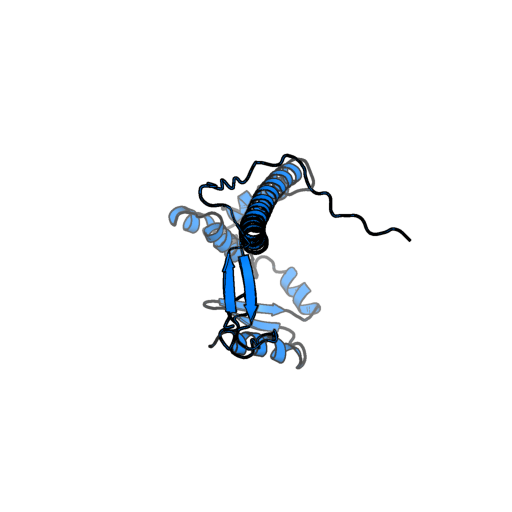12.805 20.515 37.272 1.00 58.59 191 LYS A N 1
ATOM 1487 C CA . LYS A 1 191 ? -11.861 20.640 36.157 1.00 58.59 191 LYS A CA 1
ATOM 1488 C C . LYS A 1 191 ? -11.305 19.262 35.826 1.00 58.59 191 LYS A C 1
ATOM 1490 O O . LYS A 1 191 ? -10.761 18.595 36.698 1.00 58.59 191 LYS A O 1
ATOM 1495 N N . PHE A 1 192 ? -11.442 18.864 34.568 1.00 57.84 192 PHE A N 1
ATOM 1496 C CA . PHE A 1 192 ? -10.818 17.665 34.024 1.00 57.84 192 PHE A CA 1
ATOM 1497 C C . PHE A 1 192 ? -9.696 18.117 33.101 1.00 57.84 192 PHE A C 1
ATOM 1499 O O . PHE A 1 192 ? -9.878 19.041 32.310 1.00 57.84 192 PHE A O 1
ATOM 1506 N N . GLY A 1 193 ? -8.531 17.500 33.243 1.00 55.59 193 GLY A N 1
ATOM 1507 C CA . GLY A 1 193 ? -7.379 17.763 32.399 1.00 55.59 193 GLY A CA 1
ATOM 1508 C C . GLY A 1 193 ? -6.745 16.441 32.023 1.00 55.59 193 GLY A C 1
ATOM 1509 O O . GLY A 1 193 ? -6.488 15.611 32.893 1.00 55.59 193 GLY A O 1
ATOM 1510 N N . LEU A 1 194 ? -6.497 16.257 30.733 1.00 56.59 194 LEU A N 1
ATOM 1511 C CA . LEU A 1 194 ? -5.550 15.258 30.273 1.00 56.59 194 LEU A CA 1
ATOM 1512 C C . LEU A 1 194 ? -4.160 15.834 30.548 1.00 56.59 194 LEU A C 1
ATOM 1514 O O . LEU A 1 194 ? -3.847 16.941 30.114 1.00 56.59 194 LEU A O 1
ATOM 1518 N N . ARG A 1 195 ? -3.363 15.134 31.353 1.00 54.94 195 ARG A N 1
ATOM 1519 C CA . ARG A 1 195 ? -1.945 15.452 31.536 1.00 54.94 195 ARG A CA 1
ATOM 1520 C C . ARG A 1 195 ? -1.140 14.509 30.661 1.00 54.94 195 ARG A C 1
ATOM 1522 O O . ARG A 1 195 ? -1.442 13.317 30.637 1.00 54.94 195 ARG A O 1
ATOM 1529 N N . ASP A 1 196 ? -0.103 15.032 30.016 1.00 46.81 196 ASP A N 1
ATOM 1530 C CA . ASP A 1 196 ? 0.918 14.200 29.386 1.00 46.81 196 ASP A CA 1
ATOM 1531 C C . ASP A 1 196 ? 1.563 13.336 30.474 1.00 46.81 196 ASP A C 1
ATOM 1533 O O . ASP A 1 196 ? 2.304 13.808 31.338 1.00 46.81 196 ASP A O 1
ATOM 1537 N N . SER A 1 197 ? 1.189 12.062 30.486 1.00 45.28 197 SER A N 1
ATOM 1538 C CA . SER A 1 197 ? 1.741 11.050 31.373 1.00 45.28 197 SER A CA 1
ATOM 1539 C C . SER A 1 197 ? 2.962 10.451 30.685 1.00 45.28 197 SER A C 1
ATOM 1541 O O . SER A 1 197 ? 2.825 9.721 29.708 1.00 45.28 197 SER A O 1
ATOM 1543 N N . THR A 1 198 ? 4.161 10.711 31.210 1.00 37.47 198 THR A N 1
ATOM 1544 C CA . THR A 1 198 ? 5.408 10.038 30.796 1.00 37.47 198 THR A CA 1
ATOM 1545 C C . THR A 1 198 ? 5.504 8.592 31.296 1.00 37.47 198 THR A C 1
ATOM 1547 O O . THR A 1 198 ? 6.536 7.946 31.137 1.00 37.47 198 THR A O 1
ATOM 1550 N N . SER A 1 199 ? 4.443 8.054 31.899 1.00 38.44 199 SER A N 1
ATOM 1551 C CA . SER A 1 199 ? 4.381 6.665 32.338 1.00 38.44 199 SER A CA 1
ATOM 1552 C C . SER A 1 199 ? 3.695 5.814 31.275 1.00 38.44 199 SER A C 1
ATOM 1554 O O . SER A 1 199 ? 2.471 5.773 31.163 1.00 38.44 199 SER A O 1
ATOM 1556 N N . PHE A 1 200 ? 4.515 5.125 30.489 1.00 34.00 200 PHE A N 1
ATOM 1557 C CA . PHE A 1 200 ? 4.117 3.985 29.671 1.00 34.00 200 PHE A CA 1
ATOM 1558 C C . PHE A 1 200 ? 3.539 2.917 30.609 1.00 34.00 200 PHE A C 1
ATOM 1560 O O . PHE A 1 200 ? 4.263 2.326 31.412 1.00 34.00 200 PHE A O 1
ATOM 1567 N N . LEU A 1 201 ? 2.229 2.680 30.538 1.00 32.22 201 LEU A N 1
ATOM 1568 C CA . LEU A 1 201 ? 1.610 1.497 31.126 1.00 32.22 201 LEU A CA 1
ATOM 1569 C C . LEU A 1 201 ? 2.110 0.280 30.341 1.00 32.22 201 LEU A C 1
ATOM 1571 O O . LEU A 1 201 ? 1.575 -0.071 29.291 1.00 32.22 201 LEU A O 1
ATOM 1575 N N . ALA A 1 202 ? 3.175 -0.342 30.844 1.00 33.47 202 ALA A N 1
ATOM 1576 C CA . ALA A 1 202 ? 3.595 -1.672 30.445 1.00 33.47 202 ALA A CA 1
ATOM 1577 C C . ALA A 1 202 ? 2.526 -2.680 30.900 1.00 33.47 202 ALA A C 1
ATOM 1579 O O . ALA A 1 202 ? 2.611 -3.256 31.977 1.00 33.47 202 ALA A O 1
ATOM 1580 N N . MET A 1 203 ? 1.499 -2.875 30.075 1.00 28.30 203 MET A N 1
ATOM 1581 C CA . MET A 1 203 ? 0.614 -4.040 30.133 1.00 28.30 203 MET A CA 1
ATOM 1582 C C . MET A 1 203 ? 1.091 -5.040 29.079 1.00 28.30 203 MET A C 1
ATOM 1584 O O . MET A 1 203 ? 0.486 -5.224 28.028 1.00 28.30 203 MET A O 1
ATOM 1588 N N . ALA A 1 204 ? 2.242 -5.639 29.359 1.00 38.78 204 ALA A N 1
ATOM 1589 C CA . ALA A 1 204 ? 2.649 -6.909 28.787 1.00 38.78 204 ALA A CA 1
ATOM 1590 C C . ALA A 1 204 ? 3.282 -7.706 29.926 1.00 38.78 204 ALA A C 1
ATOM 1592 O O . ALA A 1 204 ? 4.485 -7.634 30.157 1.00 38.78 204 ALA A O 1
ATOM 1593 N N . ASN A 1 205 ? 2.439 -8.401 30.680 1.00 31.50 205 ASN A N 1
ATOM 1594 C CA . ASN A 1 205 ? 2.853 -9.565 31.442 1.00 31.50 205 ASN A CA 1
ATOM 1595 C C . ASN A 1 205 ? 1.636 -10.457 31.656 1.00 31.50 205 ASN A C 1
ATOM 1597 O O . ASN A 1 205 ? 0.699 -10.053 32.331 1.00 31.50 205 ASN A O 1
ATOM 1601 N N . GLU A 1 206 ? 1.683 -11.611 31.002 1.00 31.59 206 GLU A N 1
ATOM 1602 C CA . GLU A 1 206 ? 1.159 -12.914 31.421 1.00 31.59 206 GLU A CA 1
ATOM 1603 C C . GLU A 1 206 ? 1.497 -13.874 30.263 1.00 31.59 206 GLU A C 1
ATOM 1605 O O . GLU A 1 206 ? 1.142 -13.618 29.116 1.00 31.59 206 GLU A O 1
ATOM 1610 N N . ASP A 1 207 ? 2.220 -14.975 30.405 1.00 33.25 207 ASP A N 1
ATOM 1611 C CA . ASP A 1 207 ? 3.093 -15.466 31.460 1.00 33.25 207 ASP A CA 1
ATOM 1612 C C . ASP A 1 207 ? 3.968 -16.553 30.814 1.00 33.25 207 ASP A C 1
ATOM 1614 O O . ASP A 1 207 ? 3.577 -17.192 29.833 1.00 33.25 207 ASP A O 1
ATOM 1618 N N . LYS A 1 208 ? 5.172 -16.761 31.350 1.00 33.66 208 LYS A N 1
ATOM 1619 C CA . LYS A 1 208 ? 5.977 -17.948 31.044 1.00 33.66 208 LYS A CA 1
ATOM 1620 C C . LYS A 1 208 ? 5.369 -19.155 31.754 1.00 33.66 208 LYS A C 1
ATOM 1622 O O . LYS A 1 208 ? 5.282 -19.121 32.976 1.00 33.66 208 LYS A O 1
ATOM 1627 N N . LEU A 1 209 ? 5.125 -20.230 31.007 1.00 34.09 209 LEU A N 1
ATOM 1628 C CA . LEU A 1 209 ? 5.447 -21.612 31.381 1.00 34.09 209 LEU A CA 1
ATOM 1629 C C . LEU A 1 209 ? 5.847 -22.378 30.116 1.00 34.09 209 LEU A C 1
ATOM 1631 O O . LEU A 1 209 ? 5.103 -22.284 29.115 1.00 34.09 209 LEU A O 1
#

Organism: NCBI:txid595503

Sequence (209 aa):
MSISRKKNQLIRSSEKAPLPISTLHIPGKKVYVVNSPHLIQAVQKQPKALSFRPIEAKLSGAVCGLSQKARDLIMKNVNGTDGNWGISAELYPLFKESLKPGKGLNALNNVMIRVVGDALDSLAERRHFATNEVLALVSMFFSRFEIEPTKGTWKIPKTDNTRVQTVIMEPDDDIEVSIFTRGIPEGVKWKFGLRDSTSFLAMANEDKL

Foldseek 3Di:
DPDVVVVVVVVVVCVPDDDQWDWDDDVPDIDIDGDDPVVVVVVVVCCLVVPCQLVVLVVCCVVVVDDPVVSVQSPVCSSCPVHQDGDNSVCVVVVVVLCPPDDNVVVVVVVVVVVVVVVVVVVVVVVVVVVVVVVLVVVVQVVFKDKAFPVRDDDDFDQVPPDPVDPDGDGPDDGHIDIDTDDDPPPDDDDDDDDPDPDDPPPDDDDDD